Protein AF-A0A143XJQ9-F1 (afdb_monomer_lite)

Radius of gyration: 19.32 Å; chains: 1; bounding box: 55×47×51 Å

pLDDT: mean 85.49, std 12.2, range [49.56, 97.88]

Foldseek 3Di:
DAWKKKKFKKWFLFQADADDPDPPAHWDDQVQLLVLLLQQLLQLPQPAAPVRNVVLSCQQQNDPVGDHQWGWDKGDPDRTIIMIMITGPDPPDPCVLVVLSSQLSLLQFAGHDCRQQQGRRMHTQWMFIADRVNPDTGPTPRPAQAFQVSSLVSNVVSSQSNCCVRVPPDHWPWDWDQDPLRKTKTATDDHRNYLRWHWGIKIKARDWDFSVVLSVLSVVLVVVLCPDPLLVLDPPPDDDRDQKGKHWAFHADPVRDGDSRITIIMITGIDDSVCVVDPPCPSSVSSNVVSVVSSCCSNHVD

Secondary structure (DSSP, 8-state):
----EEEEEEEESS--B---S-SSS----HHHHHHHHHHHHHHH-TTS-HHHHHHHHHHHH--SSS--SEEEEEEE-SSSEEEEEEEESSTT--HHHHHHHHHHHHHH-BSSBTTTTT--BEEEEEEEEE-TTS------EE----SHHHHHHHHHHHHHHHHHHHHTT---EEEEEE-TT--EEEEEES---SSS--EEEEEE-SS-EEHHHHHHHHHHHHHHHHH-GGG----SS--PPPSEEEEEEEEE-TTS-EEEEEEEEEEEEE--TTGGG-TT-HHHHHHHHHHHHHHHHHHH--

Structure (mmCIF, N/CA/C/O backbone):
data_AF-A0A143XJQ9-F1
#
_entry.id   AF-A0A143XJQ9-F1
#
loop_
_atom_site.group_PDB
_atom_site.id
_atom_site.type_symbol
_atom_site.label_atom_id
_atom_site.label_alt_id
_atom_site.label_comp_id
_atom_site.label_asym_id
_atom_site.label_entity_id
_atom_site.label_seq_id
_atom_site.pdbx_PDB_ins_code
_atom_site.Cartn_x
_atom_site.Cartn_y
_atom_site.Cartn_z
_atom_site.occupancy
_atom_site.B_iso_or_equiv
_atom_site.auth_seq_id
_atom_site.auth_comp_id
_atom_site.auth_asym_id
_atom_site.auth_atom_id
_atom_site.pdbx_PDB_model_num
ATOM 1 N N . MET A 1 1 ? -27.482 -16.744 11.761 1.00 64.12 1 MET A N 1
ATOM 2 C CA . MET A 1 1 ? -27.430 -15.742 10.677 1.00 64.12 1 MET A CA 1
ATOM 3 C C . MET A 1 1 ? -26.051 -15.824 10.051 1.00 64.12 1 MET A C 1
ATOM 5 O O . MET A 1 1 ? -25.097 -16.025 10.802 1.00 64.12 1 MET A O 1
ATOM 9 N N . GLY A 1 2 ? -25.942 -15.791 8.720 1.00 78.12 2 GLY A N 1
ATOM 10 C CA . GLY A 1 2 ? -24.630 -15.723 8.074 1.00 78.12 2 GLY A CA 1
ATOM 11 C C . GLY A 1 2 ? -23.943 -14.396 8.386 1.00 78.12 2 GLY A C 1
ATOM 12 O O . GLY A 1 2 ? -24.562 -13.494 8.940 1.00 78.12 2 GLY A O 1
ATOM 13 N N . ARG A 1 3 ? -22.649 -14.308 8.090 1.00 86.81 3 ARG A N 1
ATOM 14 C CA . ARG A 1 3 ? -21.845 -13.091 8.243 1.00 86.81 3 ARG A CA 1
ATOM 15 C C . ARG A 1 3 ? -21.522 -12.554 6.861 1.00 86.81 3 ARG A C 1
ATOM 17 O O . ARG A 1 3 ? -21.193 -13.352 5.980 1.00 86.81 3 ARG A O 1
ATOM 24 N N . LYS A 1 4 ? -21.566 -11.236 6.686 1.00 91.62 4 LYS A N 1
ATOM 25 C CA . LYS A 1 4 ? -21.085 -10.573 5.471 1.00 91.62 4 LYS A CA 1
ATOM 26 C C . LYS A 1 4 ? -19.618 -10.908 5.234 1.00 91.62 4 LYS A C 1
ATOM 28 O O . LYS A 1 4 ? -18.812 -10.957 6.174 1.00 91.62 4 LYS A O 1
ATOM 33 N N . ARG A 1 5 ? -19.267 -11.133 3.968 1.00 94.06 5 ARG A N 1
ATOM 34 C CA . ARG A 1 5 ? -17.885 -11.391 3.556 1.00 94.06 5 ARG A CA 1
ATOM 35 C C . ARG A 1 5 ? -17.549 -10.663 2.267 1.00 94.06 5 ARG A C 1
ATOM 37 O O . ARG A 1 5 ? -18.347 -10.645 1.340 1.00 94.06 5 ARG A O 1
ATOM 44 N N . ILE A 1 6 ? -16.319 -10.172 2.179 1.00 95.06 6 ILE A N 1
ATOM 45 C CA . ILE A 1 6 ? -15.721 -9.714 0.924 1.00 95.06 6 ILE A CA 1
ATOM 46 C C . ILE A 1 6 ? -14.546 -10.633 0.613 1.00 95.06 6 ILE A C 1
ATOM 48 O O . ILE A 1 6 ? -13.604 -10.748 1.400 1.00 95.06 6 ILE A O 1
ATOM 52 N N . VAL A 1 7 ? -14.612 -11.318 -0.522 1.00 95.38 7 VAL A N 1
ATOM 53 C CA . VAL A 1 7 ? -13.598 -12.259 -0.989 1.00 95.38 7 VAL A CA 1
ATOM 54 C C . VAL A 1 7 ? -12.826 -11.630 -2.140 1.00 95.38 7 VAL A C 1
ATOM 56 O O . VAL A 1 7 ? -13.394 -11.161 -3.121 1.00 95.38 7 VAL A O 1
ATOM 59 N N . TYR A 1 8 ? -11.507 -11.663 -2.032 1.00 96.62 8 TYR A N 1
ATOM 60 C CA . TYR A 1 8 ? -10.581 -11.201 -3.046 1.00 96.62 8 TYR A CA 1
ATOM 61 C C . TYR A 1 8 ? -9.768 -12.364 -3.584 1.00 96.62 8 TYR A C 1
ATOM 63 O O . TYR A 1 8 ? -9.191 -13.145 -2.821 1.00 96.62 8 TYR A O 1
ATOM 71 N N . LYS A 1 9 ? -9.658 -12.428 -4.907 1.00 95.56 9 LYS A N 1
ATOM 72 C CA . LYS A 1 9 ? -8.637 -13.218 -5.587 1.00 95.56 9 LYS A CA 1
ATOM 73 C C . LYS A 1 9 ? -7.523 -12.281 -6.014 1.00 95.56 9 LYS A C 1
ATOM 75 O O . LYS A 1 9 ? -7.745 -11.375 -6.816 1.00 95.56 9 LYS A O 1
ATOM 80 N N . CYS A 1 10 ? -6.330 -12.516 -5.489 1.00 95.69 10 CYS A N 1
ATOM 81 C CA . CYS A 1 10 ? -5.173 -11.661 -5.697 1.00 95.69 10 CYS A CA 1
ATOM 82 C C . CYS A 1 10 ? -4.049 -12.412 -6.404 1.00 95.69 10 CYS A C 1
ATOM 84 O O . CYS A 1 10 ? -3.933 -13.634 -6.292 1.00 95.69 10 CYS A O 1
ATOM 86 N N . GLY A 1 11 ? -3.216 -11.660 -7.117 1.00 93.81 11 GLY A N 1
ATOM 87 C CA . GLY A 1 11 ? -2.048 -12.153 -7.827 1.00 93.81 11 GLY A CA 1
ATOM 88 C C . GLY A 1 11 ? -0.789 -11.419 -7.394 1.00 93.81 11 GLY A C 1
ATOM 89 O O . GLY A 1 11 ? -0.840 -10.246 -7.026 1.00 93.81 11 GLY A O 1
ATOM 90 N N . PHE A 1 12 ? 0.348 -12.101 -7.451 1.00 93.81 12 PHE A N 1
ATOM 91 C CA . PHE A 1 12 ? 1.659 -11.486 -7.285 1.00 93.81 12 PHE A CA 1
ATOM 92 C C . PHE A 1 12 ? 2.210 -10.992 -8.625 1.00 93.81 12 PHE A C 1
ATOM 94 O O . PHE A 1 12 ? 2.135 -11.688 -9.637 1.00 93.81 12 PHE A O 1
ATOM 101 N N . ILE A 1 13 ? 2.778 -9.785 -8.623 1.00 93.12 13 ILE A N 1
ATOM 102 C CA . ILE A 1 13 ? 3.464 -9.194 -9.784 1.00 93.12 13 ILE A CA 1
ATOM 103 C C . ILE A 1 13 ? 4.913 -9.692 -9.847 1.00 93.12 13 ILE A C 1
ATOM 105 O O . ILE A 1 13 ? 5.456 -9.949 -10.920 1.00 93.12 13 ILE A O 1
ATOM 109 N N . ASP A 1 14 ? 5.544 -9.840 -8.686 1.00 88.19 14 ASP A N 1
ATOM 110 C CA . ASP A 1 14 ? 6.922 -10.289 -8.533 1.00 88.19 14 ASP A CA 1
ATOM 111 C C . ASP A 1 14 ? 7.043 -11.318 -7.396 1.00 88.19 14 ASP A C 1
ATOM 113 O O . ASP A 1 14 ? 6.063 -11.689 -6.748 1.00 88.19 14 ASP A O 1
ATOM 117 N N . SER A 1 15 ? 8.252 -11.836 -7.171 1.00 81.25 15 SER A N 1
ATOM 118 C CA . SER A 1 15 ? 8.480 -12.843 -6.136 1.00 81.25 15 SER A CA 1
ATOM 119 C C . SER A 1 15 ? 8.180 -12.277 -4.745 1.00 81.25 15 SER A C 1
ATOM 121 O O . SER A 1 15 ? 8.900 -11.402 -4.256 1.00 81.25 15 SER A O 1
ATOM 123 N N . CYS A 1 16 ? 7.185 -12.837 -4.065 1.00 76.06 16 CYS A N 1
ATOM 124 C CA . CYS A 1 16 ? 6.930 -12.547 -2.664 1.00 76.06 16 CYS A CA 1
ATOM 125 C C . CYS A 1 16 ? 7.766 -13.484 -1.783 1.00 76.06 16 CYS A C 1
ATOM 127 O O . CYS A 1 16 ? 7.603 -14.701 -1.832 1.00 76.06 16 CYS A O 1
ATOM 129 N N . ALA A 1 17 ? 8.672 -12.930 -0.975 1.00 69.56 17 ALA A N 1
ATOM 130 C CA . ALA A 1 17 ? 9.449 -13.701 -0.009 1.00 69.56 17 ALA A CA 1
ATOM 131 C C . ALA A 1 17 ? 8.794 -13.618 1.378 1.00 69.56 17 ALA A C 1
ATOM 133 O O . ALA A 1 17 ? 9.104 -12.718 2.164 1.00 69.56 17 ALA A O 1
ATOM 134 N N . MET A 1 18 ? 7.902 -14.556 1.693 1.00 67.00 18 MET A N 1
ATOM 135 C CA . MET A 1 18 ? 7.335 -14.717 3.036 1.00 67.00 18 MET A CA 1
ATOM 136 C C . MET A 1 18 ? 7.946 -15.950 3.693 1.00 67.00 18 MET A C 1
ATOM 138 O O . MET A 1 18 ? 8.031 -17.019 3.090 1.00 67.00 18 MET A O 1
ATOM 142 N N . HIS A 1 19 ? 8.418 -15.799 4.931 1.00 61.12 19 HIS A N 1
ATOM 143 C CA . HIS A 1 19 ? 9.009 -16.906 5.685 1.00 61.12 19 HIS A CA 1
ATOM 144 C C . HIS A 1 19 ? 7.886 -17.708 6.348 1.00 61.12 19 HIS A C 1
ATOM 146 O O . HIS A 1 19 ? 7.420 -17.375 7.440 1.00 61.12 19 HIS A O 1
ATOM 152 N N . GLY A 1 20 ? 7.429 -18.738 5.634 1.00 60.47 20 GLY A N 1
ATOM 153 C CA . GLY A 1 20 ? 6.432 -19.711 6.074 1.00 60.47 20 GLY A CA 1
ATOM 154 C C . GLY A 1 20 ? 7.030 -20.897 6.836 1.00 60.47 20 GLY A C 1
ATOM 155 O O . GLY A 1 20 ? 8.242 -21.111 6.829 1.00 60.47 20 GLY A O 1
ATOM 156 N N . PHE A 1 21 ? 6.170 -21.716 7.452 1.00 54.59 21 PHE A N 1
ATOM 157 C CA . PHE A 1 21 ? 6.576 -23.045 7.944 1.00 54.59 21 PHE A CA 1
ATOM 158 C C . PHE A 1 21 ? 7.019 -23.955 6.782 1.00 54.59 21 PHE A C 1
ATOM 160 O O . PHE A 1 21 ? 7.956 -24.744 6.907 1.00 54.59 21 PHE A O 1
ATOM 167 N N . ASN A 1 22 ? 6.381 -23.801 5.617 1.00 64.25 22 ASN A N 1
ATOM 168 C CA . ASN A 1 22 ? 6.739 -24.507 4.396 1.00 64.25 22 ASN A CA 1
ATOM 169 C C . ASN A 1 22 ? 7.813 -23.733 3.617 1.00 64.25 22 ASN A C 1
ATOM 171 O O . ASN A 1 22 ? 7.574 -22.627 3.147 1.00 64.25 22 ASN A O 1
ATOM 175 N N . LYS A 1 23 ? 8.994 -24.335 3.438 1.00 66.56 23 LYS A N 1
ATOM 176 C CA . LYS A 1 23 ? 10.105 -23.724 2.687 1.00 66.56 23 LYS A CA 1
ATOM 177 C C . LYS A 1 23 ? 9.912 -23.747 1.164 1.00 66.56 23 LYS A C 1
ATOM 179 O O . LYS A 1 23 ? 10.698 -23.114 0.468 1.00 66.56 23 LYS A O 1
ATOM 184 N N . ARG A 1 24 ? 8.932 -24.501 0.642 1.00 65.25 24 ARG A N 1
ATOM 185 C CA . ARG A 1 24 ? 8.708 -24.642 -0.810 1.00 65.25 24 ARG A CA 1
ATOM 186 C C . ARG A 1 24 ? 7.915 -23.488 -1.414 1.00 65.25 24 ARG A C 1
ATOM 188 O O . ARG A 1 24 ? 8.186 -23.130 -2.550 1.00 65.25 24 ARG A O 1
ATOM 195 N N . TYR A 1 25 ? 6.978 -22.906 -0.666 1.00 66.19 25 TYR A N 1
ATOM 196 C CA . TYR A 1 25 ? 6.112 -21.838 -1.164 1.00 66.19 25 TYR A CA 1
ATOM 197 C C . TYR A 1 25 ? 5.992 -20.715 -0.139 1.00 66.19 25 TYR A C 1
ATOM 199 O O . TYR A 1 25 ? 5.920 -20.966 1.063 1.00 66.19 25 TYR A O 1
ATOM 207 N N . SER A 1 26 ? 5.949 -19.479 -0.633 1.00 69.81 26 SER A N 1
ATOM 208 C CA . SER A 1 26 ? 5.658 -18.300 0.179 1.00 69.81 26 SER A CA 1
ATOM 209 C C . SER A 1 26 ? 4.246 -18.415 0.763 1.00 69.81 26 SER A C 1
ATOM 211 O O . SER A 1 26 ? 3.283 -18.642 0.032 1.00 69.81 26 SER A O 1
ATOM 213 N N . GLU A 1 27 ? 4.121 -18.309 2.084 1.00 83.88 27 GLU A N 1
ATOM 214 C CA . GLU A 1 27 ? 2.840 -18.405 2.786 1.00 83.88 27 GLU A CA 1
ATOM 215 C C . GLU A 1 27 ? 2.279 -17.002 3.028 1.00 83.88 27 GLU A C 1
ATOM 217 O O . GLU A 1 27 ? 2.805 -16.286 3.880 1.00 83.88 27 GLU A O 1
ATOM 222 N N . VAL A 1 28 ? 1.194 -16.625 2.339 1.00 87.62 28 VAL A N 1
ATOM 223 C CA . VAL A 1 28 ? 0.454 -15.394 2.656 1.00 87.62 28 VAL A CA 1
ATOM 224 C C . VAL A 1 28 ? -0.275 -15.533 3.984 1.00 87.62 28 VAL A C 1
ATOM 226 O O . VAL A 1 28 ? -1.153 -16.379 4.148 1.00 87.62 28 VAL A O 1
ATOM 229 N N . ARG A 1 29 ? 0.067 -14.656 4.932 1.00 91.12 29 ARG A N 1
ATOM 230 C CA . ARG A 1 29 ? -0.481 -14.636 6.287 1.00 91.12 29 ARG A CA 1
ATOM 231 C C . ARG A 1 29 ? -1.429 -13.464 6.464 1.00 91.12 29 ARG A C 1
ATOM 233 O O . ARG A 1 29 ? -1.084 -12.319 6.172 1.00 91.12 29 ARG A O 1
ATOM 240 N N . ALA A 1 30 ? -2.589 -13.738 7.052 1.00 95.19 30 ALA A N 1
ATOM 241 C CA . ALA A 1 30 ? -3.574 -12.716 7.399 1.00 95.19 30 ALA A CA 1
ATOM 242 C C . ALA A 1 30 ? -2.992 -11.604 8.295 1.00 95.19 30 ALA A C 1
ATOM 244 O O . ALA A 1 30 ? -3.354 -10.438 8.148 1.00 95.19 30 ALA A O 1
ATOM 245 N N . THR A 1 31 ? -2.046 -11.933 9.181 1.00 93.88 31 THR A N 1
ATOM 246 C CA . THR A 1 31 ? -1.370 -10.958 10.053 1.00 93.88 31 THR A CA 1
ATOM 247 C C . THR A 1 31 ? -0.530 -9.946 9.277 1.00 93.88 31 THR A C 1
ATOM 249 O O . THR A 1 31 ? -0.508 -8.771 9.644 1.00 93.88 31 THR A O 1
ATOM 252 N N . GLU A 1 32 ? 0.129 -10.360 8.194 1.00 92.56 32 GLU A N 1
ATOM 253 C CA . GLU A 1 32 ? 0.911 -9.454 7.348 1.00 92.56 32 GLU A CA 1
ATOM 254 C C . GLU A 1 32 ? 0.008 -8.521 6.545 1.00 92.56 32 GLU A C 1
ATOM 256 O O . GLU A 1 32 ? 0.258 -7.317 6.510 1.00 92.56 32 GLU A O 1
ATOM 261 N N . ILE A 1 33 ? -1.089 -9.051 5.994 1.00 95.88 33 ILE A N 1
ATOM 262 C CA . ILE A 1 33 ? -2.103 -8.241 5.307 1.00 95.88 33 ILE A CA 1
ATOM 263 C C . ILE A 1 33 ? -2.673 -7.191 6.265 1.00 95.88 33 ILE A C 1
ATOM 265 O O . ILE A 1 33 ? -2.658 -5.999 5.962 1.00 95.88 33 ILE A O 1
ATOM 269 N N . LYS A 1 34 ? -3.093 -7.610 7.466 1.00 96.44 34 LYS A N 1
ATOM 270 C CA . LYS A 1 34 ? -3.627 -6.698 8.485 1.00 96.44 34 LYS A CA 1
ATOM 271 C C . LYS A 1 34 ? -2.610 -5.634 8.896 1.00 96.44 34 LYS A C 1
ATOM 273 O O . LYS A 1 34 ? -2.975 -4.481 9.105 1.00 96.44 34 LYS A O 1
ATOM 278 N N . SER A 1 35 ? -1.333 -6.006 8.989 1.00 94.88 35 SER A N 1
ATOM 279 C CA . SER A 1 35 ? -0.251 -5.072 9.316 1.00 94.88 35 SER A CA 1
ATOM 280 C C . SER A 1 35 ? -0.039 -4.031 8.218 1.00 94.88 35 SER A C 1
ATOM 282 O O . SER A 1 35 ? 0.154 -2.858 8.529 1.00 94.88 35 SER A O 1
ATOM 284 N N . ALA A 1 36 ? -0.115 -4.432 6.947 1.00 95.25 36 ALA A N 1
ATOM 285 C CA . ALA A 1 36 ? -0.041 -3.509 5.819 1.00 95.25 36 ALA A CA 1
ATOM 286 C C . ALA A 1 36 ? -1.245 -2.554 5.785 1.00 95.25 36 ALA A C 1
ATOM 288 O O . ALA A 1 36 ? -1.057 -1.354 5.603 1.00 95.25 36 ALA A O 1
ATOM 289 N N . MET A 1 37 ? -2.460 -3.049 6.048 1.00 97.31 37 MET A N 1
ATOM 290 C CA . MET A 1 37 ? -3.659 -2.206 6.160 1.00 97.31 37 MET A CA 1
ATOM 291 C C . MET A 1 37 ? -3.521 -1.169 7.284 1.00 97.31 37 MET A C 1
ATOM 293 O O . MET A 1 37 ? -3.734 0.016 7.048 1.00 97.31 37 MET A O 1
ATOM 297 N N . ARG A 1 38 ? -3.089 -1.584 8.487 1.00 96.25 38 ARG A N 1
ATOM 298 C CA . ARG A 1 38 ? -2.797 -0.670 9.613 1.00 96.25 38 ARG A CA 1
ATOM 299 C C . ARG A 1 38 ? -1.743 0.369 9.249 1.00 96.25 38 ARG A C 1
ATOM 301 O O . ARG A 1 38 ? -1.849 1.534 9.617 1.00 96.25 38 ARG A O 1
ATOM 308 N N . TYR A 1 39 ? -0.695 -0.060 8.550 1.00 94.94 39 TYR A N 1
ATOM 309 C CA . TYR A 1 39 ? 0.376 0.826 8.117 1.00 94.94 39 TYR A CA 1
ATOM 310 C C . TYR A 1 39 ? -0.136 1.921 7.182 1.00 94.94 39 TYR A C 1
ATOM 312 O O . TYR A 1 39 ? 0.096 3.097 7.449 1.00 94.94 39 TYR A O 1
ATOM 320 N N . TRP A 1 40 ? -0.863 1.544 6.129 1.00 95.56 40 TRP A N 1
ATOM 321 C CA . TRP A 1 40 ? -1.392 2.508 5.169 1.00 95.56 40 TRP A CA 1
ATOM 322 C C . TRP A 1 40 ? -2.488 3.387 5.758 1.00 95.56 40 TRP A C 1
ATOM 324 O O . TRP A 1 40 ? -2.493 4.574 5.456 1.00 95.56 40 TRP A O 1
ATOM 334 N N . TRP A 1 41 ? -3.330 2.856 6.652 1.00 96.31 41 TRP A N 1
ATOM 335 C CA . TRP A 1 41 ? -4.277 3.664 7.420 1.00 96.31 41 TRP A CA 1
ATOM 336 C C . TRP A 1 41 ? -3.556 4.766 8.207 1.00 96.31 41 TRP A C 1
ATOM 338 O O . TRP A 1 41 ? -3.864 5.941 8.034 1.00 96.31 41 TRP A O 1
ATOM 348 N N . ARG A 1 42 ? -2.523 4.422 8.992 1.00 93.88 42 ARG A N 1
ATOM 349 C CA . ARG A 1 42 ? -1.725 5.432 9.713 1.00 93.88 42 ARG A CA 1
ATOM 350 C C . ARG A 1 42 ? -1.105 6.453 8.768 1.00 93.88 42 ARG A C 1
ATOM 352 O O . ARG A 1 42 ? -1.126 7.644 9.061 1.00 93.88 42 ARG A O 1
ATOM 359 N N . ALA A 1 43 ? -0.602 5.997 7.621 1.00 92.62 43 ALA A N 1
ATOM 360 C CA . ALA A 1 43 ? 0.059 6.870 6.665 1.00 92.62 43 ALA A CA 1
ATOM 361 C C . ALA A 1 43 ? -0.875 7.934 6.055 1.00 92.62 43 ALA A C 1
ATOM 363 O O . ALA A 1 43 ? -0.397 8.976 5.610 1.00 92.62 43 ALA A O 1
ATOM 364 N N . ILE A 1 44 ? -2.192 7.714 6.042 1.00 92.88 44 ILE A N 1
ATOM 365 C CA . ILE A 1 44 ? -3.178 8.693 5.546 1.00 92.88 44 ILE A CA 1
ATOM 366 C C . ILE A 1 44 ? -3.930 9.435 6.664 1.0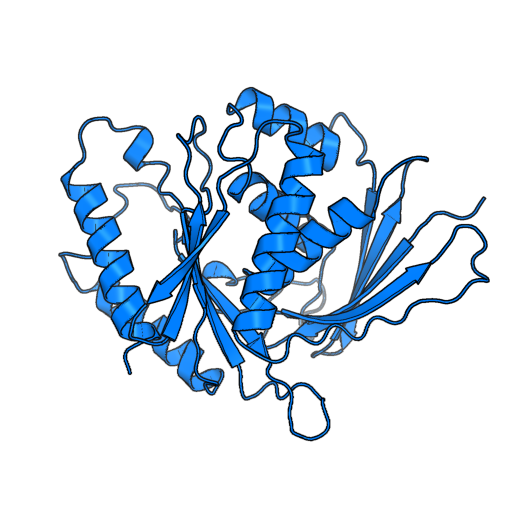0 92.88 44 ILE A C 1
ATOM 368 O O . ILE A 1 44 ? -4.695 10.359 6.376 1.00 92.88 44 ILE A O 1
ATOM 372 N N . SER A 1 45 ? -3.665 9.097 7.928 1.00 91.50 45 SER A N 1
ATOM 373 C CA . SER A 1 45 ? -4.266 9.694 9.133 1.00 91.50 45 SER A CA 1
ATOM 374 C C . SER A 1 45 ? -3.429 10.851 9.695 1.00 91.50 45 SER A C 1
ATOM 376 O O . SER A 1 45 ? -3.139 10.926 10.886 1.00 91.50 45 SER A O 1
ATOM 378 N N . LEU A 1 46 ? -3.043 11.774 8.811 1.00 85.44 46 LEU A N 1
ATOM 379 C CA . LEU A 1 46 ? -2.117 12.889 9.067 1.00 85.44 46 LEU A CA 1
ATOM 380 C C . LEU A 1 46 ? -2.491 13.816 10.239 1.00 85.44 46 LEU A C 1
ATOM 382 O O . LEU A 1 46 ? -1.603 14.393 10.858 1.00 85.44 46 LEU A O 1
ATOM 386 N N . PHE A 1 47 ? -3.784 13.982 10.522 1.00 83.50 47 PHE A N 1
ATOM 387 C CA . PHE A 1 47 ? -4.278 14.968 11.493 1.00 83.50 47 PHE A CA 1
ATOM 388 C C . PHE A 1 47 ? -4.457 14.433 12.908 1.00 83.50 47 PHE A C 1
ATOM 390 O O . PHE A 1 47 ? -4.728 15.219 13.814 1.00 83.50 47 PHE A O 1
ATOM 397 N N . LEU A 1 48 ? -4.386 13.116 13.091 1.00 88.88 48 LEU A N 1
ATOM 398 C CA . LEU A 1 48 ? -4.586 12.526 14.406 1.00 88.88 48 LEU A CA 1
ATOM 399 C C . LEU A 1 48 ? -3.326 12.720 15.239 1.00 88.88 48 LEU A C 1
ATOM 401 O O . LEU A 1 48 ? -2.222 12.415 14.772 1.00 88.88 48 LEU A O 1
ATOM 405 N N . SER A 1 49 ? -3.502 13.190 16.474 1.00 89.69 49 SER A N 1
ATOM 406 C CA . SER A 1 49 ? -2.439 13.135 17.477 1.00 89.69 49 SER A CA 1
ATOM 407 C C . SER A 1 49 ? -1.978 11.686 17.680 1.00 89.69 49 SER A C 1
ATOM 409 O O . SER A 1 49 ? -2.664 10.739 17.297 1.00 89.69 49 SER A O 1
ATOM 411 N N . GLU A 1 50 ? -0.808 11.478 18.283 1.00 90.00 50 GLU A N 1
ATOM 412 C CA . GLU A 1 50 ? -0.313 10.119 18.548 1.00 90.00 50 GLU A CA 1
ATOM 413 C C . GLU A 1 50 ? -1.281 9.300 19.426 1.00 90.00 50 GLU A C 1
ATOM 415 O O . GLU A 1 50 ? -1.462 8.104 19.194 1.00 90.00 50 GLU A O 1
ATOM 420 N N . GLU A 1 51 ? -1.960 9.960 20.366 1.00 92.88 51 GLU A N 1
ATOM 421 C CA . GLU A 1 51 ? -2.984 9.354 21.219 1.00 92.88 51 GLU A CA 1
ATOM 422 C C . GLU A 1 51 ? -4.265 9.026 20.436 1.00 92.88 51 GLU A C 1
ATOM 424 O O . GLU A 1 51 ? -4.702 7.875 20.452 1.00 92.88 51 GLU A O 1
ATOM 429 N N . GLU A 1 52 ? -4.808 9.984 19.670 1.00 93.62 52 GLU A N 1
ATOM 430 C CA . GLU A 1 52 ? -5.999 9.770 18.828 1.00 93.62 52 GLU A CA 1
ATOM 431 C C . GLU A 1 52 ? -5.752 8.669 17.780 1.00 93.62 52 GLU A C 1
ATOM 433 O O . GLU A 1 52 ? -6.622 7.838 17.513 1.00 93.62 52 GLU A O 1
ATOM 438 N N . LEU A 1 53 ? -4.557 8.646 17.178 1.00 93.31 53 LEU A N 1
ATOM 439 C CA . LEU A 1 53 ? -4.157 7.650 16.187 1.00 93.31 53 LEU A CA 1
ATOM 440 C C . LEU A 1 53 ? -4.148 6.249 16.803 1.00 93.31 53 LEU A C 1
ATOM 442 O O . LEU A 1 53 ? -4.663 5.311 16.196 1.00 93.31 53 LEU A O 1
ATOM 446 N N . LEU A 1 54 ? -3.574 6.106 18.001 1.00 94.56 54 LEU A N 1
ATOM 447 C CA . LEU A 1 54 ? -3.522 4.833 18.708 1.00 94.56 54 LEU A CA 1
ATOM 448 C C . LEU A 1 54 ? -4.922 4.367 19.117 1.00 94.56 54 LEU A C 1
ATOM 450 O O . LEU A 1 54 ? -5.248 3.198 18.914 1.00 94.56 54 LEU A O 1
ATOM 454 N N . GLU A 1 55 ? -5.747 5.256 19.666 1.00 95.75 55 GLU A N 1
ATOM 455 C CA . GLU A 1 55 ? -7.128 4.950 20.048 1.00 95.75 55 GLU A CA 1
ATOM 456 C C . GLU A 1 55 ? -7.933 4.449 18.841 1.00 95.75 55 GLU A C 1
ATOM 458 O O . GLU A 1 55 ? -8.502 3.353 18.872 1.00 95.75 55 GLU A O 1
ATOM 463 N N . LYS A 1 56 ? -7.890 5.190 17.727 1.00 95.62 56 LYS A N 1
ATOM 464 C CA . LYS A 1 56 ? -8.584 4.818 16.491 1.00 95.62 56 LYS A CA 1
ATOM 465 C C . LYS A 1 56 ? -8.032 3.546 15.855 1.00 95.62 56 LYS A C 1
ATOM 467 O O . LYS A 1 56 ? -8.811 2.724 15.377 1.00 95.62 56 LYS A O 1
ATOM 472 N N . GLU A 1 57 ? -6.719 3.310 15.882 1.00 96.69 57 GLU A N 1
ATOM 473 C CA . GLU A 1 57 ? -6.155 2.049 15.380 1.00 96.69 57 GLU A CA 1
ATOM 474 C C . GLU A 1 57 ? -6.717 0.843 16.149 1.00 96.69 57 GLU A C 1
ATOM 476 O O . GLU A 1 57 ? -7.058 -0.182 15.547 1.00 96.69 57 GLU A O 1
ATOM 481 N N . GLN A 1 58 ? -6.831 0.963 17.476 1.00 96.94 58 GLN A N 1
ATOM 482 C CA . GLN A 1 58 ? -7.374 -0.093 18.331 1.00 96.94 58 GLN A CA 1
ATOM 483 C C . GLN A 1 58 ? -8.866 -0.323 18.079 1.00 96.94 58 GLN A C 1
ATOM 485 O O . GLN A 1 58 ? -9.288 -1.479 18.009 1.00 96.94 58 GLN A O 1
ATOM 490 N N . GLU A 1 59 ? -9.639 0.745 17.872 1.00 96.00 59 GLU A N 1
ATOM 491 C CA . GLU A 1 59 ? -11.052 0.667 17.493 1.00 96.00 59 GLU A CA 1
ATOM 492 C C . GLU A 1 59 ? -11.231 -0.106 16.177 1.00 96.00 59 GLU A C 1
ATOM 494 O O . GLU A 1 59 ? -12.000 -1.070 16.101 1.00 96.00 59 GLU A O 1
ATOM 499 N N . LEU A 1 60 ? -10.455 0.265 15.155 1.00 96.12 60 LEU A N 1
ATOM 500 C CA . LEU A 1 60 ? -10.589 -0.266 13.802 1.00 96.12 60 LEU A CA 1
ATOM 501 C C . LEU A 1 60 ? -10.046 -1.689 13.652 1.00 96.12 60 LEU A C 1
ATOM 503 O O . LEU A 1 60 ? -10.630 -2.503 12.935 1.00 96.12 60 LEU A O 1
ATOM 507 N N . PHE A 1 61 ? -8.922 -2.011 14.291 1.00 97.19 61 PHE A N 1
ATOM 508 C CA . PHE A 1 61 ? -8.206 -3.267 14.047 1.00 97.19 61 PHE A CA 1
ATOM 509 C C . PHE A 1 61 ? -8.083 -4.181 15.265 1.00 97.19 61 PHE A C 1
ATOM 511 O O . PHE A 1 61 ? -7.484 -5.262 15.139 1.00 97.19 61 PHE A O 1
ATOM 518 N N . GLY A 1 62 ? -8.614 -3.770 16.413 1.00 96.50 62 GLY A N 1
ATOM 519 C CA . GLY A 1 62 ? -8.456 -4.452 17.689 1.00 96.50 62 GLY A CA 1
ATOM 520 C C . GLY A 1 62 ? -7.079 -4.254 18.330 1.00 96.50 62 GLY A C 1
ATOM 521 O O . GLY A 1 62 ? -6.089 -3.887 17.688 1.00 96.50 62 GLY A O 1
ATOM 522 N N . SER A 1 63 ? -7.015 -4.581 19.613 1.00 96.12 63 SER A N 1
ATOM 523 C CA . SER A 1 63 ? -5.837 -4.531 20.476 1.00 96.12 63 SER A CA 1
ATOM 524 C C . SER A 1 63 ? -5.751 -5.799 21.332 1.00 96.12 63 SER A C 1
ATOM 526 O O . SER A 1 63 ? -6.526 -6.737 21.157 1.00 96.12 63 SER A O 1
ATOM 528 N N . THR A 1 64 ? -4.820 -5.852 22.284 1.00 94.62 64 THR A N 1
ATOM 529 C CA . THR A 1 64 ? -4.791 -6.932 23.287 1.00 94.62 64 THR A CA 1
ATOM 530 C C . THR A 1 64 ? -5.996 -6.897 24.230 1.00 94.62 64 THR A C 1
ATOM 532 O O . THR A 1 64 ? -6.325 -7.916 24.827 1.00 94.62 64 THR A O 1
ATOM 535 N N . LYS A 1 65 ? -6.662 -5.740 24.356 1.00 96.50 65 LYS A N 1
ATOM 536 C CA . LYS A 1 65 ? -7.844 -5.536 25.206 1.00 96.50 65 LYS A CA 1
ATOM 537 C C . LYS A 1 65 ? -9.157 -5.534 24.418 1.00 96.50 65 LYS A C 1
ATOM 539 O O . LYS A 1 65 ? -10.216 -5.709 25.009 1.00 96.50 65 LYS A O 1
ATOM 544 N N . GLN A 1 66 ? -9.098 -5.335 23.101 1.00 95.75 66 GLN A N 1
ATOM 545 C CA . GLN A 1 66 ? -10.270 -5.168 22.244 1.00 95.75 66 GLN A CA 1
ATOM 546 C C . GLN A 1 66 ? -10.219 -6.111 21.045 1.00 95.75 66 GLN A C 1
ATOM 548 O O . GLN A 1 66 ? -9.302 -6.059 20.229 1.00 95.75 66 GLN A O 1
ATOM 553 N N . ILE A 1 67 ? -11.246 -6.944 20.889 1.00 95.31 67 ILE A N 1
ATOM 554 C CA . ILE A 1 67 ? -11.378 -7.814 19.716 1.00 95.31 67 ILE A CA 1
ATOM 555 C C . ILE A 1 67 ? -11.657 -6.957 18.477 1.00 95.31 67 ILE A C 1
ATOM 557 O O . ILE A 1 67 ? -12.502 -6.061 18.504 1.00 95.31 67 ILE A O 1
ATOM 561 N N . SER A 1 68 ? -10.965 -7.267 17.380 1.00 96.81 68 SER A N 1
ATOM 562 C CA . SER A 1 68 ? -11.155 -6.588 16.099 1.00 96.81 68 SER A CA 1
ATOM 563 C C . SER A 1 68 ? -12.588 -6.751 15.575 1.00 96.81 68 SER A C 1
ATOM 565 O O . SER A 1 68 ? -13.117 -7.865 15.616 1.00 96.81 68 SER A O 1
ATOM 567 N N . PRO A 1 69 ? -13.182 -5.700 14.985 1.00 96.62 69 PRO A N 1
ATOM 568 C CA . PRO A 1 69 ? -14.528 -5.764 14.403 1.00 96.62 69 PRO A CA 1
ATOM 569 C C . PRO A 1 69 ? -14.633 -6.661 13.157 1.00 96.62 69 PRO A C 1
ATOM 571 O O . PRO A 1 69 ? -15.733 -7.042 12.779 1.00 96.62 69 PRO A O 1
ATOM 574 N N . PHE A 1 70 ? -13.510 -7.059 12.557 1.00 97.06 70 PHE A N 1
ATOM 575 C CA . PHE A 1 70 ? -13.451 -7.943 11.394 1.00 97.06 70 PHE A CA 1
ATOM 576 C C . PHE A 1 70 ? -12.302 -8.954 11.514 1.00 97.06 70 PHE A C 1
ATOM 578 O O . PHE A 1 70 ? -11.309 -8.729 12.225 1.00 97.06 70 PHE A O 1
ATOM 585 N N . THR A 1 71 ? -12.428 -10.061 10.791 1.00 97.06 71 THR A N 1
ATOM 586 C CA . THR A 1 71 ? -11.398 -11.090 10.633 1.00 97.06 71 THR A CA 1
ATOM 587 C C . THR A 1 71 ? -10.892 -11.106 9.198 1.00 97.06 71 THR A C 1
ATOM 589 O O . THR A 1 71 ? -11.649 -10.900 8.253 1.00 97.06 71 THR A O 1
ATOM 592 N N . ILE A 1 72 ? -9.590 -11.358 9.042 1.00 97.88 72 ILE A N 1
ATOM 593 C CA . ILE A 1 72 ? -8.971 -11.625 7.744 1.00 97.88 72 ILE A CA 1
ATOM 594 C C . ILE A 1 72 ? -8.622 -13.102 7.696 1.00 97.88 72 ILE A C 1
ATOM 596 O O . ILE A 1 72 ? -7.881 -13.589 8.552 1.00 97.88 72 ILE A O 1
ATOM 600 N N . TYR A 1 73 ? -9.089 -13.788 6.664 1.00 97.00 73 TYR A N 1
ATOM 601 C CA . TYR A 1 73 ? -8.573 -15.090 6.273 1.00 97.00 73 TYR A CA 1
ATOM 602 C C . TYR A 1 73 ? -7.716 -14.918 5.031 1.00 97.00 73 TYR A C 1
ATOM 604 O O . TYR A 1 73 ? -8.081 -14.186 4.115 1.00 97.00 73 TYR A O 1
ATOM 612 N N . ALA A 1 74 ? -6.574 -15.593 4.992 1.00 95.75 74 ALA A N 1
ATOM 613 C CA . ALA A 1 74 ? -5.706 -15.587 3.829 1.00 95.75 74 ALA A CA 1
ATOM 614 C C . ALA A 1 74 ? -5.268 -17.011 3.516 1.00 95.75 74 ALA A C 1
ATOM 616 O O . ALA A 1 74 ? -4.915 -17.770 4.419 1.00 95.75 74 ALA A O 1
ATOM 617 N N . LYS A 1 75 ? -5.321 -17.379 2.238 1.00 93.25 75 LYS A N 1
ATOM 618 C CA . LYS A 1 75 ? -4.927 -18.707 1.777 1.00 93.25 75 LYS A CA 1
ATOM 619 C C . LYS A 1 75 ? -4.168 -18.602 0.465 1.00 93.25 75 LYS A C 1
ATOM 621 O O . LYS A 1 75 ? -4.746 -18.229 -0.556 1.00 93.25 75 LYS A O 1
ATOM 626 N N . GLN A 1 76 ? -2.897 -18.998 0.488 1.00 91.06 76 GLN A N 1
ATOM 627 C CA . GLN A 1 76 ? -2.129 -19.217 -0.735 1.00 91.06 76 GLN A CA 1
ATOM 628 C C . GLN A 1 76 ? -2.765 -20.360 -1.535 1.00 91.06 76 GLN A C 1
ATOM 630 O O . GLN A 1 76 ? -3.084 -21.409 -0.965 1.00 91.06 76 GLN A O 1
ATOM 635 N N . ARG A 1 77 ? -2.978 -20.161 -2.839 1.00 89.94 77 ARG A N 1
ATOM 636 C CA . ARG A 1 77 ? -3.494 -21.207 -3.735 1.00 89.94 77 ARG A CA 1
ATOM 637 C C . ARG A 1 77 ? -2.369 -21.876 -4.513 1.00 89.94 77 ARG A C 1
ATOM 639 O O . ARG A 1 77 ? -2.308 -23.099 -4.530 1.00 89.94 77 ARG A O 1
ATOM 646 N N . ASP A 1 78 ? -1.474 -21.081 -5.082 1.00 87.50 78 ASP A N 1
ATOM 647 C CA . ASP A 1 78 ? -0.278 -21.524 -5.807 1.00 87.50 78 ASP A CA 1
ATOM 648 C C . ASP A 1 78 ? 0.816 -20.447 -5.718 1.00 87.50 78 ASP A C 1
ATOM 650 O O . ASP A 1 78 ? 0.703 -19.545 -4.904 1.00 87.50 78 ASP A O 1
ATOM 654 N N . GLU A 1 79 ? 1.888 -20.503 -6.506 1.00 83.94 79 GLU A N 1
ATOM 655 C CA . GLU A 1 79 ? 2.965 -19.495 -6.462 1.00 83.94 79 GLU A CA 1
ATOM 656 C C . GLU A 1 79 ? 2.544 -18.087 -6.916 1.00 83.94 79 GLU A C 1
ATOM 658 O O . GLU A 1 79 ? 3.203 -17.105 -6.572 1.00 83.94 79 GLU A O 1
ATOM 663 N N . LYS A 1 80 ? 1.466 -17.975 -7.695 1.00 87.06 80 LYS A N 1
ATOM 664 C CA . LYS A 1 80 ? 1.020 -16.734 -8.334 1.00 87.06 80 LYS A CA 1
ATOM 665 C C . LYS A 1 80 ? -0.176 -16.115 -7.632 1.00 87.06 80 LYS A C 1
ATOM 667 O O . LYS A 1 80 ? -0.287 -14.893 -7.646 1.00 87.06 80 LYS A O 1
ATOM 672 N N . TYR A 1 81 ? -1.046 -16.924 -7.029 1.00 92.06 81 TYR A N 1
ATOM 673 C CA . TYR A 1 81 ? -2.344 -16.477 -6.536 1.00 92.06 81 TYR A CA 1
ATOM 674 C C . TYR A 1 81 ? -2.610 -16.824 -5.076 1.00 92.06 81 TYR A C 1
ATOM 676 O O . TYR A 1 81 ? -2.240 -17.882 -4.554 1.00 92.06 81 TYR A O 1
ATOM 684 N N . PHE A 1 82 ? -3.363 -15.937 -4.434 1.00 94.56 82 PHE A N 1
ATOM 685 C CA . PHE A 1 82 ? -3.876 -16.119 -3.086 1.00 94.56 82 PHE A CA 1
ATOM 686 C C . PHE A 1 82 ? -5.293 -15.567 -2.965 1.00 94.56 82 PHE A C 1
ATOM 688 O O . PHE A 1 82 ? -5.719 -14.711 -3.738 1.00 94.56 82 PHE A O 1
ATOM 695 N N . ILE A 1 83 ? -6.030 -16.094 -1.992 1.00 96.25 83 ILE A N 1
ATOM 696 C CA . ILE A 1 83 ? -7.370 -15.632 -1.645 1.00 96.25 83 ILE A CA 1
ATOM 697 C C . ILE A 1 83 ? -7.302 -14.896 -0.315 1.00 96.25 83 ILE A C 1
ATOM 699 O O . ILE A 1 83 ? -6.680 -15.392 0.629 1.00 96.25 83 ILE A O 1
ATOM 703 N N . VAL A 1 84 ? -7.974 -13.752 -0.241 1.00 97.38 84 VAL A N 1
ATOM 704 C CA . VAL A 1 84 ? -8.207 -13.008 0.999 1.00 97.38 84 VAL A CA 1
ATOM 705 C C . VAL A 1 84 ? -9.705 -12.938 1.242 1.00 97.38 84 VAL A C 1
ATOM 707 O O . VAL A 1 84 ? -10.464 -12.685 0.317 1.00 97.38 84 VAL A O 1
ATOM 710 N N . VAL A 1 85 ? -10.137 -13.171 2.475 1.00 97.31 85 VAL A N 1
ATOM 711 C CA . VAL A 1 85 ? -11.529 -12.996 2.891 1.00 97.31 85 VAL A CA 1
ATOM 712 C C . VAL A 1 85 ? -11.553 -12.027 4.057 1.00 97.31 85 VAL A C 1
ATOM 714 O O . VAL A 1 85 ? -10.905 -12.277 5.073 1.00 97.31 85 VAL A O 1
ATOM 717 N N . LEU A 1 86 ? -12.300 -10.941 3.907 1.00 97.75 86 LEU A N 1
ATOM 718 C CA . LEU A 1 86 ? -12.696 -10.064 4.999 1.00 97.75 86 LEU A CA 1
ATOM 719 C C . LEU A 1 86 ? -14.060 -10.547 5.494 1.00 97.75 86 LEU A C 1
ATOM 721 O O . LEU A 1 86 ? -14.983 -10.664 4.695 1.00 97.75 86 LEU A O 1
ATOM 725 N N . GLU A 1 87 ? -14.177 -10.862 6.779 1.00 96.12 87 GLU A N 1
ATOM 726 C CA . GLU A 1 87 ? -15.428 -11.298 7.413 1.00 96.12 87 GLU A CA 1
ATOM 727 C C . GLU A 1 87 ? -15.746 -10.389 8.601 1.00 96.12 87 GLU A C 1
ATOM 729 O O . GLU A 1 87 ? -14.861 -10.074 9.400 1.00 96.12 87 GLU A O 1
ATOM 734 N N . GLU A 1 88 ? -17.005 -9.983 8.744 1.00 95.00 88 GLU A N 1
ATOM 735 C CA . GLU A 1 88 ? -17.455 -9.221 9.910 1.00 95.00 88 GLU A CA 1
ATOM 736 C C . GLU A 1 88 ? -17.446 -10.093 11.179 1.00 95.00 88 GLU A C 1
ATOM 738 O O . GLU A 1 88 ? -17.901 -11.234 11.181 1.00 95.00 88 GLU A O 1
ATOM 743 N N . ASN A 1 89 ? -16.948 -9.558 12.294 1.00 93.56 89 ASN A N 1
ATOM 744 C CA . ASN A 1 89 ? -17.041 -10.228 13.599 1.00 93.56 89 ASN A CA 1
ATOM 745 C C . ASN A 1 89 ? -18.203 -9.705 14.445 1.00 93.56 89 ASN A C 1
ATOM 747 O O . ASN A 1 89 ? -18.554 -10.328 15.449 1.00 93.56 89 ASN A O 1
ATOM 751 N N . LYS A 1 90 ? -18.745 -8.540 14.087 1.00 88.19 90 LYS A N 1
ATOM 752 C CA . LYS A 1 90 ? -19.822 -7.848 14.792 1.00 88.19 90 LYS A CA 1
ATOM 753 C C . LYS A 1 90 ? -20.811 -7.321 13.760 1.00 88.19 90 LYS A C 1
ATOM 755 O O . LYS A 1 90 ? -20.396 -6.879 12.694 1.00 88.19 90 LYS A O 1
ATOM 760 N N . GLU A 1 91 ? -22.092 -7.372 14.093 1.00 89.12 91 GLU A N 1
ATOM 761 C CA . GLU A 1 91 ? -23.143 -6.798 13.256 1.00 89.12 91 GLU A CA 1
ATOM 762 C C . GLU A 1 91 ? -22.950 -5.279 13.118 1.00 89.12 91 GLU A C 1
ATOM 764 O O . GLU A 1 91 ? -22.494 -4.615 14.052 1.00 89.12 91 GLU A O 1
ATOM 769 N N . GLY A 1 92 ? -23.265 -4.742 11.937 1.00 89.00 92 GLY A N 1
ATOM 770 C CA . GLY A 1 92 ? -23.122 -3.315 11.631 1.00 89.00 92 GLY A CA 1
ATOM 771 C C . GLY A 1 92 ? -21.711 -2.880 11.224 1.00 89.00 92 GLY A C 1
ATOM 772 O O . GLY A 1 92 ? -21.478 -1.691 11.034 1.00 89.00 92 GLY A O 1
ATOM 773 N N . VAL A 1 93 ? -20.765 -3.811 11.071 1.00 92.12 93 VAL A N 1
ATOM 774 C CA . VAL A 1 93 ? -19.431 -3.491 10.552 1.00 92.12 93 VAL A CA 1
ATOM 775 C C . VAL A 1 93 ? -19.501 -3.295 9.039 1.00 92.12 93 VAL A C 1
ATOM 777 O O . VAL A 1 93 ? -19.819 -4.213 8.288 1.00 92.12 93 VAL A O 1
ATOM 780 N N . GLU A 1 94 ? -19.157 -2.094 8.589 1.00 93.38 94 GLU A N 1
ATOM 781 C CA . GLU A 1 94 ? -19.030 -1.746 7.172 1.00 93.38 94 GLU A CA 1
ATOM 782 C C . GLU A 1 94 ? -17.711 -2.309 6.611 1.00 93.38 94 GLU A C 1
ATOM 784 O O . GLU A 1 94 ? -16.642 -1.698 6.732 1.00 93.38 94 GLU A O 1
ATOM 789 N N . LEU A 1 95 ? -17.761 -3.520 6.045 1.00 95.44 95 LEU A N 1
ATOM 790 C CA . LEU A 1 95 ? -16.587 -4.203 5.488 1.00 95.44 95 LEU A CA 1
ATOM 791 C C . LEU A 1 95 ? -15.989 -3.471 4.285 1.00 95.44 95 LEU A C 1
ATOM 793 O O . LEU A 1 95 ? -14.796 -3.620 4.022 1.00 95.44 95 LEU A O 1
ATOM 797 N N . GLU A 1 96 ? -16.783 -2.660 3.596 1.00 94.88 96 GLU A N 1
ATOM 798 C CA . GLU A 1 96 ? -16.410 -1.864 2.428 1.00 94.88 96 GLU A CA 1
ATOM 799 C C . GLU A 1 96 ? -15.256 -0.907 2.759 1.00 94.88 96 GLU A C 1
ATOM 801 O O . GLU A 1 96 ? -14.320 -0.750 1.974 1.00 94.88 96 GLU A O 1
ATOM 806 N N . ASN A 1 97 ? -15.238 -0.367 3.977 1.00 94.94 97 ASN A N 1
ATOM 807 C CA . ASN A 1 97 ? -14.163 0.508 4.434 1.00 94.94 97 ASN A CA 1
ATOM 808 C C . ASN A 1 97 ? -12.834 -0.243 4.644 1.00 94.94 97 ASN A C 1
ATOM 810 O O . ASN A 1 97 ? -11.749 0.251 4.323 1.00 94.94 97 ASN A O 1
ATOM 814 N N . TYR A 1 98 ? -12.899 -1.478 5.150 1.00 97.31 98 TYR A N 1
ATOM 815 C CA . TYR A 1 98 ? -11.726 -2.350 5.272 1.00 97.31 98 TYR A CA 1
ATOM 816 C C . TYR A 1 98 ? -11.259 -2.867 3.911 1.00 97.31 98 TYR A C 1
ATOM 818 O O . TYR A 1 98 ? -10.057 -3.009 3.681 1.00 97.31 98 TYR A O 1
ATOM 826 N N . ALA A 1 99 ? -12.199 -3.117 3.005 1.00 96.88 99 ALA A N 1
ATOM 827 C CA . ALA A 1 99 ? -11.948 -3.422 1.606 1.00 96.88 99 ALA A CA 1
ATOM 828 C C . ALA A 1 99 ? -11.168 -2.292 0.920 1.00 96.88 99 ALA A C 1
ATOM 830 O O . ALA A 1 99 ? -10.132 -2.559 0.310 1.00 96.88 99 ALA A O 1
ATOM 831 N N . ALA A 1 100 ? -11.574 -1.033 1.115 1.00 97.06 100 ALA A N 1
ATOM 832 C CA . ALA A 1 100 ? -10.853 0.122 0.588 1.00 97.06 100 ALA A CA 1
ATOM 833 C C . ALA A 1 100 ? -9.401 0.185 1.106 1.00 97.06 100 ALA A C 1
ATOM 835 O O . ALA A 1 100 ? -8.451 0.374 0.341 1.00 97.06 100 ALA A O 1
ATOM 836 N N . LEU A 1 101 ? -9.190 -0.060 2.404 1.00 96.94 101 LEU A N 1
ATOM 837 C CA . LEU A 1 101 ? -7.846 -0.148 2.987 1.00 96.94 101 LEU A CA 1
ATOM 838 C C . LEU A 1 101 ? -6.998 -1.279 2.397 1.00 96.94 101 LEU A C 1
ATOM 840 O O . LEU A 1 101 ? -5.798 -1.102 2.172 1.00 96.94 101 LEU A O 1
ATOM 844 N N . PHE A 1 102 ? -7.600 -2.447 2.183 1.00 97.88 102 PHE A N 1
ATOM 845 C CA . PHE A 1 102 ? -6.922 -3.588 1.580 1.00 97.88 102 PHE A CA 1
ATOM 846 C C . PHE A 1 102 ? -6.516 -3.289 0.132 1.00 97.88 102 PHE A C 1
ATOM 848 O O . PHE A 1 102 ? -5.362 -3.502 -0.241 1.00 97.88 102 PHE A O 1
ATOM 855 N N . GLU A 1 103 ? -7.426 -2.716 -0.653 1.00 97.38 103 GLU A N 1
ATOM 856 C CA . GLU A 1 103 ? -7.186 -2.292 -2.034 1.00 97.38 103 GLU A CA 1
ATOM 857 C C . GLU A 1 103 ? -6.057 -1.258 -2.119 1.00 97.38 103 GLU A C 1
ATOM 859 O O . GLU A 1 103 ? -5.126 -1.414 -2.916 1.00 97.38 103 GLU A O 1
ATOM 864 N N . LEU A 1 104 ? -6.071 -0.252 -1.239 1.00 97.19 104 LEU A N 1
ATOM 865 C CA . LEU A 1 104 ? -5.009 0.749 -1.162 1.00 97.19 104 LEU A CA 1
ATOM 866 C C . LEU A 1 104 ? -3.655 0.106 -0.830 1.00 97.19 104 LEU A C 1
ATOM 868 O O . LEU A 1 104 ? -2.640 0.446 -1.444 1.00 97.19 104 LEU A O 1
ATOM 872 N N . ALA A 1 105 ? -3.638 -0.850 0.104 1.00 96.81 105 ALA A N 1
ATOM 873 C CA . ALA A 1 105 ? -2.429 -1.571 0.486 1.00 96.81 105 ALA A CA 1
ATOM 874 C C . ALA A 1 105 ? -1.853 -2.414 -0.662 1.00 96.81 105 ALA A C 1
ATOM 876 O O . ALA A 1 105 ? -0.629 -2.471 -0.810 1.00 96.81 105 ALA A O 1
ATOM 877 N N . CYS A 1 106 ? -2.711 -3.021 -1.488 1.00 96.38 106 CYS A N 1
ATOM 878 C CA . CYS A 1 106 ? -2.295 -3.727 -2.698 1.00 96.38 106 CYS A CA 1
ATOM 879 C C . CYS A 1 106 ? -1.680 -2.775 -3.733 1.00 96.38 106 CYS A C 1
ATOM 881 O O . CYS A 1 106 ? -0.631 -3.087 -4.286 1.00 96.38 106 CYS A O 1
ATOM 883 N N . ILE A 1 107 ? -2.289 -1.607 -3.971 1.00 96.19 107 ILE A N 1
ATOM 884 C CA . ILE A 1 107 ? -1.829 -0.663 -5.004 1.00 96.19 107 ILE A CA 1
ATOM 885 C C . ILE A 1 107 ? -0.522 0.039 -4.598 1.00 96.19 107 ILE A C 1
ATOM 887 O O . ILE A 1 107 ? 0.427 0.122 -5.383 1.00 96.19 107 ILE A O 1
ATOM 891 N N . LEU A 1 108 ? -0.449 0.566 -3.374 1.00 95.38 108 LEU A N 1
ATOM 892 C CA . LEU A 1 108 ? 0.691 1.378 -2.923 1.00 95.38 108 LEU A CA 1
ATOM 893 C C . LEU A 1 108 ? 1.868 0.548 -2.398 1.00 95.38 108 LEU A C 1
ATOM 895 O O . LEU A 1 108 ? 2.941 1.093 -2.130 1.00 95.38 108 LEU A O 1
ATOM 899 N N . GLY A 1 109 ? 1.686 -0.761 -2.241 1.00 89.81 109 GLY A N 1
ATOM 900 C CA . GLY A 1 109 ? 2.705 -1.639 -1.695 1.00 89.81 109 GLY A CA 1
ATOM 901 C C . GLY A 1 109 ? 2.507 -3.090 -2.101 1.00 89.81 109 GLY A C 1
ATOM 902 O O . GLY A 1 109 ? 2.622 -3.455 -3.265 1.00 89.81 109 GLY A O 1
ATOM 903 N N . GLY A 1 110 ? 2.310 -3.934 -1.100 1.00 89.94 110 GLY A N 1
ATOM 904 C CA . GLY A 1 110 ? 2.383 -5.378 -1.225 1.00 89.94 110 GLY A CA 1
ATOM 905 C C . GLY A 1 110 ? 2.598 -6.026 0.138 1.00 89.94 110 GLY A C 1
ATOM 906 O O . GLY A 1 110 ? 2.476 -5.375 1.181 1.00 89.94 110 GLY A O 1
ATOM 907 N N . PHE A 1 111 ? 2.952 -7.305 0.136 1.00 90.44 111 PHE A N 1
ATOM 908 C CA . PHE A 1 111 ? 3.089 -8.104 1.356 1.00 90.44 111 PHE A CA 1
ATOM 909 C C . PHE A 1 111 ? 4.444 -8.820 1.403 1.00 90.44 111 PHE A C 1
ATOM 911 O O . PHE A 1 111 ? 5.096 -9.018 0.379 1.00 90.44 111 PHE A O 1
ATOM 918 N N . GLY A 1 112 ? 4.891 -9.215 2.595 1.00 86.50 112 GLY A N 1
ATOM 919 C CA . GLY A 1 112 ? 6.130 -9.968 2.764 1.00 86.50 112 GLY A CA 1
ATOM 920 C C . GLY A 1 112 ? 7.414 -9.147 2.888 1.00 86.50 112 GLY A C 1
ATOM 921 O O . GLY A 1 112 ? 7.452 -7.912 2.983 1.00 86.50 112 GLY A O 1
ATOM 922 N N . ARG A 1 113 ? 8.534 -9.877 2.936 1.00 82.69 113 ARG A N 1
ATOM 923 C CA . ARG A 1 113 ? 9.858 -9.296 3.152 1.00 82.69 113 ARG A CA 1
ATOM 924 C C . ARG A 1 113 ? 10.306 -8.567 1.892 1.00 82.69 113 ARG A C 1
ATOM 926 O O . ARG A 1 113 ? 10.451 -9.167 0.836 1.00 82.69 113 ARG A O 1
ATOM 933 N N . GLY A 1 114 ? 10.625 -7.285 2.042 1.00 79.12 114 GLY A N 1
ATOM 934 C CA . GLY A 1 114 ? 11.180 -6.487 0.949 1.00 79.12 114 GLY A CA 1
ATOM 935 C C . GLY A 1 114 ? 10.155 -5.686 0.149 1.00 79.12 114 GLY A C 1
ATOM 936 O O . GLY A 1 114 ? 10.562 -5.056 -0.818 1.00 79.12 114 GLY A O 1
ATOM 937 N N . VAL A 1 115 ? 8.898 -5.586 0.602 1.00 84.25 115 VAL A N 1
ATOM 938 C CA . VAL A 1 115 ? 7.879 -4.696 -0.002 1.00 84.25 115 VAL A CA 1
ATOM 939 C C . VAL A 1 115 ? 8.352 -3.254 -0.170 1.00 84.25 115 VAL A C 1
ATOM 941 O O . VAL A 1 115 ? 8.171 -2.635 -1.207 1.00 84.25 115 VAL A O 1
ATOM 944 N N . ARG A 1 116 ? 9.101 -2.741 0.808 1.00 74.94 116 ARG A N 1
ATOM 945 C CA . ARG A 1 116 ? 9.738 -1.413 0.732 1.00 74.94 116 ARG A CA 1
ATOM 946 C C . ARG A 1 116 ? 10.870 -1.325 -0.283 1.00 74.94 116 ARG A C 1
ATOM 948 O O . ARG A 1 116 ? 11.312 -0.243 -0.667 1.00 74.94 116 ARG A O 1
ATOM 955 N N . LYS A 1 117 ? 11.464 -2.470 -0.596 1.00 70.50 117 LYS A N 1
ATOM 956 C CA . LYS A 1 117 ? 12.624 -2.554 -1.463 1.00 70.50 117 LYS A CA 1
ATOM 957 C C . LYS A 1 117 ? 12.136 -2.663 -2.893 1.00 70.50 117 LYS A C 1
ATOM 959 O O . LYS A 1 117 ? 12.360 -1.688 -3.602 1.00 70.50 117 LYS A O 1
ATOM 964 N N . GLU A 1 118 ? 11.427 -3.729 -3.256 1.00 74.69 118 GLU A N 1
ATOM 965 C CA . GLU A 1 118 ? 10.884 -3.926 -4.608 1.00 74.69 118 GLU A CA 1
ATOM 966 C C . GLU A 1 118 ? 10.165 -5.286 -4.786 1.00 74.69 118 GLU A C 1
ATOM 968 O O . GLU A 1 118 ? 10.155 -5.809 -5.895 1.00 74.69 118 GLU A O 1
ATOM 973 N N . SER A 1 119 ? 9.682 -5.934 -3.719 1.00 85.00 119 SER A N 1
ATOM 974 C CA . SER A 1 119 ? 9.209 -7.328 -3.791 1.00 85.00 119 SER A CA 1
ATOM 975 C C . SER A 1 119 ? 7.938 -7.595 -2.996 1.00 85.00 119 SER A C 1
ATOM 977 O O . SER A 1 119 ? 7.736 -7.013 -1.939 1.00 85.00 119 SER A O 1
ATOM 979 N N . GLY A 1 120 ? 7.135 -8.557 -3.431 1.00 90.25 120 GLY A N 1
ATOM 980 C CA . GLY A 1 120 ? 5.824 -8.843 -2.868 1.00 90.25 120 GLY A CA 1
ATOM 981 C C . GLY A 1 120 ? 4.726 -7.901 -3.355 1.00 90.25 120 GLY A C 1
ATOM 982 O O . GLY A 1 120 ? 3.685 -7.824 -2.702 1.00 90.25 120 GLY A O 1
ATOM 983 N N . ASN A 1 121 ? 4.942 -7.198 -4.474 1.00 93.62 121 ASN A N 1
ATOM 984 C CA . ASN A 1 121 ? 3.892 -6.399 -5.101 1.00 93.62 121 ASN A CA 1
ATOM 985 C C . ASN A 1 121 ? 2.757 -7.320 -5.557 1.00 93.62 121 ASN A C 1
ATOM 987 O O . ASN A 1 121 ? 2.995 -8.399 -6.112 1.00 93.62 121 ASN A O 1
ATOM 991 N N . CYS A 1 122 ? 1.521 -6.895 -5.331 1.00 95.00 122 CYS A N 1
ATOM 992 C CA . CYS A 1 122 ? 0.344 -7.695 -5.637 1.00 95.00 122 CYS A CA 1
ATOM 993 C C . CYS A 1 122 ? -0.763 -6.838 -6.242 1.00 95.00 122 CYS A C 1
ATOM 995 O O . CYS A 1 122 ? -0.720 -5.613 -6.197 1.00 95.00 122 CYS A O 1
ATOM 997 N N . PHE A 1 123 ? -1.754 -7.496 -6.820 1.00 95.38 123 PHE A N 1
ATOM 998 C CA . PHE A 1 123 ? -2.907 -6.852 -7.426 1.00 95.38 123 PHE A CA 1
ATOM 999 C C . PHE A 1 123 ? -4.144 -7.719 -7.222 1.00 95.38 123 PHE A C 1
ATOM 1001 O O . PHE A 1 123 ? -4.048 -8.922 -6.963 1.00 95.38 123 PHE A O 1
ATOM 1008 N N . ILE A 1 124 ? -5.309 -7.097 -7.337 1.00 95.81 124 ILE A N 1
ATOM 1009 C CA . ILE A 1 124 ? -6.598 -7.771 -7.228 1.00 95.81 124 ILE A CA 1
ATOM 1010 C C . ILE A 1 124 ? -7.045 -8.165 -8.634 1.00 95.81 124 ILE A C 1
ATOM 1012 O O . ILE A 1 124 ? -7.018 -7.340 -9.543 1.00 95.81 124 ILE A O 1
ATOM 1016 N N . LEU A 1 125 ? -7.440 -9.425 -8.809 1.00 93.69 125 LEU A N 1
ATOM 1017 C CA . LEU A 1 125 ? -8.045 -9.928 -10.044 1.00 93.69 125 LEU A CA 1
ATOM 1018 C C . LEU A 1 125 ? -9.565 -9.817 -9.990 1.00 93.69 125 LEU A C 1
ATOM 1020 O O . LEU A 1 125 ? -10.204 -9.361 -10.937 1.00 93.69 125 LEU A O 1
ATOM 1024 N N . GLU A 1 126 ? -10.136 -10.271 -8.879 1.00 93.62 126 GLU A N 1
ATOM 1025 C CA . GLU A 1 126 ? -11.576 -10.395 -8.681 1.00 93.62 126 GLU A CA 1
ATOM 1026 C C . GLU A 1 126 ? -11.906 -9.981 -7.244 1.00 93.62 126 GLU A C 1
ATOM 1028 O O . GLU A 1 126 ? -11.199 -10.365 -6.304 1.00 93.62 126 GLU A O 1
ATOM 1033 N N . LYS A 1 127 ? -12.982 -9.206 -7.096 1.00 93.81 127 LYS A N 1
ATOM 1034 C CA . LYS A 1 127 ? -13.637 -8.896 -5.825 1.00 93.81 127 LYS A CA 1
ATOM 1035 C C . LYS A 1 127 ? -15.040 -9.496 -5.856 1.00 93.81 127 LYS A C 1
ATOM 1037 O O . LYS A 1 127 ? -15.719 -9.412 -6.877 1.00 93.81 127 LYS A O 1
ATOM 1042 N N . LEU A 1 128 ? -15.434 -10.111 -4.749 1.00 91.19 128 LEU A N 1
ATOM 1043 C CA . LEU A 1 128 ? -16.663 -10.875 -4.614 1.00 91.19 128 LEU A CA 1
ATOM 1044 C C . LEU A 1 128 ? -17.329 -10.537 -3.270 1.00 91.19 128 LEU A C 1
ATOM 1046 O O . LEU A 1 128 ? -16.717 -10.751 -2.225 1.00 91.19 128 LEU A O 1
ATOM 1050 N N . GLU A 1 129 ? -18.555 -10.021 -3.274 1.00 87.69 129 GLU A N 1
ATOM 1051 C CA . GLU A 1 129 ? -19.285 -9.641 -2.054 1.00 87.69 129 GLU A CA 1
ATOM 1052 C C . GLU A 1 129 ? -20.397 -10.646 -1.743 1.00 87.69 129 GLU A C 1
ATOM 1054 O O . GLU A 1 129 ? -21.312 -10.838 -2.536 1.00 87.69 129 GLU A O 1
ATOM 1059 N N . LEU A 1 130 ? -20.302 -11.302 -0.586 1.00 84.62 130 LEU A N 1
ATOM 1060 C CA . LEU A 1 130 ? -21.228 -12.338 -0.136 1.00 84.62 130 LEU A CA 1
ATOM 1061 C C . LEU A 1 130 ? -22.139 -11.792 0.968 1.00 84.62 130 LEU A C 1
ATOM 1063 O O . LEU A 1 130 ? -21.662 -11.382 2.034 1.00 84.62 130 LEU A O 1
ATOM 1067 N N . GLY A 1 131 ? -23.450 -11.829 0.718 1.00 77.62 131 GLY A N 1
ATOM 1068 C CA . GLY A 1 131 ? -24.488 -11.450 1.679 1.00 77.62 131 GLY A CA 1
ATOM 1069 C C . GLY A 1 131 ? -24.722 -12.478 2.796 1.00 77.62 131 GLY A C 1
ATOM 1070 O O . GLY A 1 131 ? -24.170 -13.580 2.795 1.00 77.62 131 GLY A O 1
ATOM 1071 N N . LEU A 1 132 ? -25.590 -12.115 3.749 1.00 71.31 132 LEU A N 1
ATOM 1072 C CA . LEU A 1 132 ? -25.910 -12.897 4.958 1.00 71.31 132 LEU A CA 1
ATOM 1073 C C . LEU A 1 132 ? -26.510 -14.284 4.665 1.00 71.31 132 LEU A C 1
ATOM 1075 O O . LEU A 1 132 ? -26.391 -15.190 5.491 1.00 71.31 132 LEU A O 1
ATOM 1079 N N . ASP A 1 133 ? -27.121 -14.459 3.495 1.00 71.94 133 ASP A N 1
ATOM 1080 C CA . ASP A 1 133 ? -27.907 -15.653 3.172 1.00 71.94 133 ASP A CA 1
ATOM 1081 C C . ASP A 1 133 ? -27.110 -16.703 2.387 1.00 71.94 133 ASP A C 1
ATOM 1083 O O . ASP A 1 133 ? -27.638 -17.768 2.078 1.00 71.94 133 ASP A O 1
ATOM 1087 N N . GLY A 1 134 ? -25.849 -16.416 2.031 1.00 61.41 134 GLY A N 1
ATOM 1088 C CA . GLY A 1 134 ? -24.956 -17.332 1.303 1.00 61.41 134 GLY A CA 1
ATOM 1089 C C . GLY A 1 134 ? -25.428 -17.770 -0.094 1.00 61.41 134 GLY A C 1
ATOM 1090 O O . GLY A 1 134 ? -24.705 -18.509 -0.750 1.00 61.41 134 GLY A O 1
ATOM 1091 N N . ASN A 1 135 ? -26.612 -17.324 -0.531 1.00 58.56 135 ASN A N 1
ATOM 1092 C CA . ASN A 1 135 ? -27.295 -17.734 -1.764 1.00 58.56 135 ASN A CA 1
ATOM 1093 C C . ASN A 1 135 ? -27.493 -16.591 -2.774 1.00 58.56 135 ASN A C 1
ATOM 1095 O O . ASN A 1 135 ? -28.034 -16.823 -3.853 1.00 58.56 135 ASN A O 1
ATOM 1099 N N . GLN A 1 136 ? -27.078 -15.364 -2.450 1.00 52.66 136 GLN A N 1
ATOM 1100 C CA . GLN A 1 136 ? -26.976 -14.286 -3.434 1.00 52.66 136 GLN A CA 1
ATOM 1101 C C . GLN A 1 136 ? -25.509 -14.092 -3.800 1.00 52.66 136 GLN A C 1
ATOM 1103 O O . GLN A 1 136 ? -24.783 -13.335 -3.156 1.00 52.66 136 GLN A O 1
ATOM 1108 N N . ASP A 1 137 ? -25.104 -14.817 -4.840 1.00 53.09 137 ASP A N 1
ATOM 1109 C CA . ASP A 1 137 ? -23.921 -14.497 -5.621 1.00 53.09 137 ASP A CA 1
ATOM 1110 C C . ASP A 1 137 ? -24.266 -13.387 -6.635 1.00 53.09 137 ASP A C 1
ATOM 1112 O O . ASP A 1 137 ? -25.354 -13.423 -7.204 1.00 53.09 137 ASP A O 1
ATOM 1116 N N . ILE A 1 138 ? -23.420 -12.464 -7.093 1.00 59.62 138 ILE A N 1
ATOM 1117 C CA . ILE A 1 138 ? -22.358 -11.598 -6.561 1.00 59.62 138 ILE A CA 1
ATOM 1118 C C . ILE A 1 138 ? -22.064 -10.649 -7.738 1.00 59.62 138 ILE A C 1
ATOM 1120 O O . ILE A 1 138 ? -21.898 -11.103 -8.874 1.00 59.62 138 ILE A O 1
ATOM 1124 N N . GLU A 1 139 ? -21.904 -9.352 -7.492 1.00 55.09 139 GLU A N 1
ATOM 1125 C CA . GLU A 1 139 ? -21.213 -8.491 -8.450 1.00 55.09 139 GLU A CA 1
ATOM 1126 C C . GLU A 1 139 ? -19.726 -8.890 -8.522 1.00 55.09 139 GLU A C 1
ATOM 1128 O O . GLU A 1 139 ? -18.910 -8.500 -7.685 1.00 55.09 139 GLU A O 1
ATOM 1133 N N . ILE A 1 140 ? -19.363 -9.737 -9.497 1.00 63.44 140 ILE A N 1
ATOM 1134 C CA . ILE A 1 140 ? -17.956 -10.041 -9.788 1.00 63.44 140 ILE A CA 1
ATOM 1135 C C . ILE A 1 140 ? -17.369 -8.815 -10.470 1.00 63.44 140 ILE A C 1
ATOM 1137 O O . ILE A 1 140 ? -17.332 -8.704 -11.699 1.00 63.44 140 ILE A O 1
ATOM 1141 N N . ASN A 1 141 ? -16.859 -7.903 -9.656 1.00 68.88 141 ASN A N 1
ATOM 1142 C CA . ASN A 1 141 ? -16.088 -6.792 -10.163 1.00 68.88 141 ASN A CA 1
ATOM 1143 C C . ASN A 1 141 ? -14.684 -7.290 -10.494 1.00 68.88 141 ASN A C 1
ATOM 1145 O O . ASN A 1 141 ? -13.814 -7.453 -9.632 1.00 68.88 141 ASN A O 1
ATOM 1149 N N . ARG A 1 142 ? -14.474 -7.570 -11.789 1.00 71.94 142 ARG A N 1
ATOM 1150 C CA . ARG A 1 142 ? -13.133 -7.762 -12.341 1.00 71.94 142 ARG A CA 1
ATOM 1151 C C . ARG A 1 142 ? -12.389 -6.452 -12.174 1.00 71.94 142 ARG A C 1
ATOM 1153 O O . ARG A 1 142 ? -12.664 -5.468 -12.859 1.00 71.94 142 ARG A O 1
ATOM 1160 N N . TYR A 1 143 ? -11.453 -6.460 -11.244 1.00 75.88 143 TYR A N 1
ATOM 1161 C CA . TYR A 1 143 ? -10.775 -5.262 -10.801 1.00 75.88 143 TYR A CA 1
ATOM 1162 C C . TYR A 1 143 ? -9.720 -4.891 -11.845 1.00 75.88 143 TYR A C 1
ATOM 1164 O O . TYR A 1 143 ? -8.656 -5.495 -11.896 1.00 75.88 143 TYR A O 1
ATOM 1172 N N . LYS A 1 144 ? -10.050 -3.973 -12.758 1.00 85.88 144 LYS A N 1
ATOM 1173 C CA . LYS A 1 144 ? -9.272 -3.714 -13.979 1.00 85.88 144 LYS A CA 1
ATOM 1174 C C . LYS A 1 144 ? -8.969 -2.227 -14.136 1.00 85.88 144 LYS A C 1
ATOM 1176 O O . LYS A 1 144 ? -9.696 -1.519 -14.825 1.00 85.88 144 LYS A O 1
ATOM 1181 N N . LEU A 1 145 ? -7.877 -1.767 -13.526 1.00 89.88 145 LEU A N 1
ATOM 1182 C CA . LEU A 1 145 ? -7.350 -0.421 -13.777 1.00 89.88 145 LEU A CA 1
ATOM 1183 C C . LEU A 1 145 ? -6.539 -0.466 -15.078 1.00 89.88 145 LEU A C 1
ATOM 1185 O O . LEU A 1 145 ? -5.548 -1.194 -15.166 1.00 89.88 145 LEU A O 1
ATOM 1189 N N . LYS A 1 146 ? -6.995 0.237 -16.118 1.00 89.19 146 LYS A N 1
ATOM 1190 C CA . LYS A 1 146 ? -6.477 0.058 -17.485 1.00 89.19 146 LYS A CA 1
ATOM 1191 C C . LYS A 1 146 ? -5.213 0.865 -17.728 1.00 89.19 146 LYS A C 1
ATOM 1193 O O . LYS A 1 146 ? -4.315 0.423 -18.450 1.00 89.19 146 LYS A O 1
ATOM 1198 N N . ASP A 1 147 ? -5.156 2.054 -17.144 1.00 91.38 147 ASP A N 1
ATOM 1199 C CA . ASP A 1 147 ? -4.090 3.013 -17.373 1.00 91.38 147 ASP A CA 1
ATOM 1200 C C . ASP A 1 147 ? -3.738 3.829 -16.119 1.00 91.38 147 ASP A C 1
ATOM 1202 O O . ASP A 1 147 ? -4.231 3.603 -15.013 1.00 91.38 147 ASP A O 1
ATOM 1206 N N . GLN A 1 148 ? -2.823 4.783 -16.295 1.00 92.25 148 GLN A N 1
ATOM 1207 C CA . GLN A 1 148 ? -2.368 5.673 -15.233 1.00 92.25 148 GLN A CA 1
ATOM 1208 C C . GLN A 1 148 ? -3.515 6.484 -14.614 1.00 92.25 148 GLN A C 1
ATOM 1210 O O . GLN A 1 148 ? -3.503 6.707 -13.405 1.00 92.25 148 GLN A O 1
ATOM 1215 N N . ASN A 1 149 ? -4.474 6.962 -15.411 1.00 91.12 149 ASN A N 1
ATOM 1216 C CA . ASN A 1 149 ? -5.575 7.775 -14.907 1.00 91.12 149 ASN A CA 1
ATOM 1217 C C . ASN A 1 149 ? -6.511 6.947 -14.035 1.00 91.12 149 ASN A C 1
ATOM 1219 O O . ASN A 1 149 ? -6.871 7.430 -12.965 1.00 91.12 149 ASN A O 1
ATOM 1223 N N . ASP A 1 150 ? -6.823 5.716 -14.436 1.00 92.81 150 ASP A N 1
ATOM 1224 C CA . ASP A 1 150 ? -7.633 4.801 -13.626 1.00 92.81 150 ASP A CA 1
ATOM 1225 C C . ASP A 1 150 ? -6.974 4.536 -12.268 1.00 92.81 150 ASP A C 1
ATOM 1227 O O . ASP A 1 150 ? -7.620 4.644 -11.226 1.00 92.81 150 ASP A O 1
ATOM 1231 N N . ILE A 1 151 ? -5.661 4.265 -12.260 1.00 94.00 151 ILE A N 1
ATOM 1232 C CA . ILE A 1 151 ? -4.901 4.041 -11.020 1.00 94.00 151 ILE A CA 1
ATOM 1233 C C . ILE A 1 151 ? -4.956 5.274 -10.117 1.00 94.00 151 ILE A C 1
ATOM 1235 O O . ILE A 1 151 ? -5.191 5.158 -8.915 1.00 94.00 151 ILE A O 1
ATOM 1239 N N . VAL A 1 152 ? -4.759 6.463 -10.688 1.00 93.19 152 VAL A N 1
ATOM 1240 C CA . VAL A 1 152 ? -4.838 7.724 -9.945 1.00 93.19 152 VAL A CA 1
ATOM 1241 C C . VAL A 1 152 ? -6.224 7.914 -9.351 1.00 93.19 152 VAL A C 1
ATOM 1243 O O . VAL A 1 152 ? -6.327 8.161 -8.154 1.00 93.19 152 VAL A O 1
ATOM 1246 N N . CYS A 1 153 ? -7.272 7.832 -10.174 1.00 92.25 153 CYS A N 1
ATOM 1247 C CA . CYS A 1 153 ? -8.646 8.037 -9.731 1.00 92.25 153 CYS A CA 1
ATOM 1248 C C . CYS A 1 153 ? -8.987 7.063 -8.607 1.00 92.25 153 CYS A C 1
ATOM 1250 O O . CYS A 1 153 ? -9.450 7.507 -7.558 1.00 92.25 153 CYS A O 1
ATOM 1252 N N . ARG A 1 154 ? -8.616 5.785 -8.754 1.00 94.88 154 ARG A N 1
ATOM 1253 C CA . ARG A 1 154 ? -8.903 4.795 -7.723 1.00 94.88 154 ARG A CA 1
ATOM 1254 C C . ARG A 1 154 ? -8.161 5.061 -6.418 1.00 94.88 154 ARG A C 1
ATOM 1256 O O . ARG A 1 154 ? -8.764 4.979 -5.358 1.00 94.88 154 ARG A O 1
ATOM 1263 N N . ILE A 1 155 ? -6.882 5.444 -6.456 1.00 95.00 155 ILE A N 1
ATOM 1264 C CA . ILE A 1 155 ? -6.152 5.829 -5.233 1.00 95.00 155 ILE A CA 1
ATOM 1265 C C . ILE A 1 155 ? -6.822 7.030 -4.549 1.00 95.00 155 ILE A C 1
ATOM 1267 O O . ILE A 1 155 ? -6.940 7.046 -3.326 1.00 95.00 155 ILE A O 1
ATOM 1271 N N . LEU A 1 156 ? -7.256 8.036 -5.317 1.00 92.56 156 LEU A N 1
ATOM 1272 C CA . LEU A 1 156 ? -7.930 9.217 -4.769 1.00 92.56 156 LEU A CA 1
ATOM 1273 C C . LEU A 1 156 ? -9.260 8.856 -4.100 1.00 92.56 156 LEU A C 1
ATOM 1275 O O . LEU A 1 156 ? -9.541 9.360 -3.015 1.00 92.56 156 LEU A O 1
ATOM 1279 N N . GLU A 1 157 ? -10.063 8.009 -4.743 1.00 93.88 157 GLU A N 1
ATOM 1280 C CA . GLU A 1 157 ? -11.320 7.485 -4.200 1.00 93.88 157 GLU A CA 1
ATOM 1281 C C . GLU A 1 157 ? -11.076 6.722 -2.902 1.00 93.88 157 GLU A C 1
ATOM 1283 O O . GLU A 1 157 ? -11.621 7.102 -1.872 1.00 93.88 157 GLU A O 1
ATOM 1288 N N . LEU A 1 158 ? -10.165 5.745 -2.921 1.00 95.31 158 LEU A N 1
ATOM 1289 C CA . LEU A 1 158 ? -9.823 4.932 -1.756 1.00 95.31 158 LEU A CA 1
ATOM 1290 C C . LEU A 1 158 ? -9.378 5.789 -0.568 1.00 95.31 158 LEU A C 1
ATOM 1292 O O . LEU A 1 158 ? -9.869 5.612 0.542 1.00 95.31 158 LEU A O 1
ATOM 1296 N N . ILE A 1 159 ? -8.471 6.750 -0.782 1.00 94.00 159 ILE A N 1
ATOM 1297 C CA . ILE A 1 159 ? -8.023 7.636 0.301 1.00 94.00 159 ILE A CA 1
ATOM 1298 C C . ILE A 1 159 ? -9.206 8.435 0.864 1.00 94.00 159 ILE A C 1
ATOM 1300 O O . ILE A 1 159 ? -9.324 8.549 2.081 1.00 94.00 159 ILE A O 1
ATOM 1304 N N . ARG A 1 160 ? -10.094 8.966 0.014 1.00 91.31 160 ARG A N 1
ATOM 1305 C CA . ARG A 1 160 ? -11.269 9.731 0.466 1.00 91.31 160 ARG A CA 1
ATOM 1306 C C . ARG A 1 160 ? -12.255 8.869 1.244 1.00 91.31 160 ARG A C 1
ATOM 1308 O O . ARG A 1 160 ? -12.673 9.298 2.314 1.00 91.31 160 ARG A O 1
ATOM 1315 N N . GLU A 1 161 ? -12.578 7.678 0.742 1.00 93.38 161 GLU A N 1
ATOM 1316 C CA . GLU A 1 161 ? -13.448 6.698 1.407 1.00 93.38 161 GLU A CA 1
ATOM 1317 C C . GLU A 1 161 ? -12.921 6.400 2.819 1.00 93.38 161 GLU A C 1
ATOM 1319 O O . GLU A 1 161 ? -13.624 6.590 3.813 1.00 93.38 161 GLU A O 1
ATOM 1324 N N . ILE A 1 162 ? -11.635 6.049 2.932 1.00 94.31 162 ILE A N 1
ATOM 1325 C CA . ILE A 1 162 ? -11.021 5.697 4.218 1.00 94.31 162 ILE A CA 1
ATOM 1326 C C . ILE A 1 162 ? -10.998 6.888 5.181 1.00 94.31 162 ILE A C 1
ATOM 1328 O O . ILE A 1 162 ? -11.205 6.722 6.387 1.00 94.31 162 ILE A O 1
ATOM 1332 N N . GLN A 1 163 ? -10.732 8.095 4.681 1.00 90.94 163 GLN A N 1
ATOM 1333 C CA . GLN A 1 163 ? -10.705 9.292 5.517 1.00 90.94 163 GLN A CA 1
ATOM 1334 C C . GLN A 1 163 ? -12.089 9.703 5.992 1.00 90.94 163 GLN A C 1
ATOM 1336 O O . GLN A 1 163 ? -12.254 9.993 7.173 1.00 90.94 163 GLN A O 1
ATOM 1341 N N . GLN A 1 164 ? -13.080 9.694 5.105 1.00 91.44 164 GLN A N 1
ATOM 1342 C CA . GLN A 1 164 ? -14.461 9.989 5.467 1.00 91.44 164 GLN A CA 1
ATOM 1343 C C . GLN A 1 164 ? -14.950 9.030 6.554 1.00 91.44 164 GLN A C 1
ATOM 1345 O O . GLN A 1 164 ? -15.552 9.468 7.534 1.00 91.44 164 GLN A O 1
ATOM 1350 N N . TRP A 1 165 ? -14.631 7.745 6.408 1.00 92.44 165 TRP A N 1
ATOM 1351 C CA . TRP A 1 165 ? -14.978 6.720 7.381 1.00 92.44 165 TRP A CA 1
ATOM 1352 C C . TRP A 1 165 ? -14.258 6.900 8.723 1.00 92.44 165 TRP A C 1
ATOM 1354 O O . TRP A 1 165 ? -14.896 6.935 9.772 1.00 92.44 165 TRP A O 1
ATOM 1364 N N . SER A 1 166 ? -12.927 7.014 8.713 1.00 87.38 166 SER A N 1
ATOM 1365 C CA . SER A 1 166 ? -12.134 6.918 9.950 1.00 87.38 166 SER A CA 1
ATOM 1366 C C . SER A 1 166 ? -11.850 8.254 10.644 1.00 87.38 166 SER A C 1
ATOM 1368 O O . SER A 1 166 ? -11.593 8.271 11.848 1.00 87.38 166 SER A O 1
ATOM 1370 N N . LEU A 1 167 ? -11.901 9.373 9.915 1.00 83.81 167 LEU A N 1
ATOM 1371 C CA . LEU A 1 167 ? -11.550 10.712 10.407 1.00 83.81 167 LEU A CA 1
ATOM 1372 C C . LEU A 1 167 ? -12.752 11.676 10.446 1.00 83.81 167 LEU A C 1
ATOM 1374 O O . LEU A 1 167 ? -12.639 12.805 10.942 1.00 83.81 167 LEU A O 1
ATOM 1378 N N . GLY A 1 168 ? -13.912 11.254 9.931 1.00 83.94 168 GLY A N 1
ATOM 1379 C CA . GLY A 1 168 ? -15.134 12.052 9.888 1.00 83.94 168 GLY A CA 1
ATOM 1380 C C . GLY A 1 168 ? -14.954 13.344 9.085 1.00 83.94 168 GLY A C 1
ATOM 1381 O O . GLY A 1 168 ? -14.655 13.321 7.895 1.00 83.94 168 GLY A O 1
ATOM 1382 N N . LYS A 1 169 ? -15.141 14.504 9.733 1.00 79.50 169 LYS A N 1
ATOM 1383 C CA . LYS A 1 169 ? -15.032 15.824 9.077 1.00 79.50 169 LYS A CA 1
ATOM 1384 C C . LYS A 1 169 ? -13.587 16.253 8.782 1.00 79.50 169 LYS A C 1
ATOM 1386 O O . LYS A 1 169 ? -13.386 17.202 8.027 1.00 79.50 169 LYS A O 1
ATOM 1391 N N . ARG A 1 170 ? -12.583 15.602 9.382 1.00 76.81 170 ARG A N 1
ATOM 1392 C CA . ARG A 1 170 ? -11.165 15.906 9.140 1.00 76.81 170 ARG A CA 1
ATOM 1393 C C . ARG A 1 170 ? -10.723 15.136 7.890 1.00 76.81 170 ARG A C 1
ATOM 1395 O O . ARG A 1 170 ? -10.592 13.923 7.941 1.00 76.81 170 ARG A O 1
ATOM 1402 N N . SER A 1 171 ? -10.492 15.814 6.769 1.00 73.88 171 SER A N 1
ATOM 1403 C CA . SER A 1 171 ? -10.015 15.177 5.528 1.00 73.88 171 SER A CA 1
ATOM 1404 C C . SER A 1 171 ? -8.763 15.871 5.010 1.00 73.88 171 SER A C 1
ATOM 1406 O O . SER A 1 171 ? -8.587 17.073 5.223 1.00 73.88 171 SER A O 1
ATOM 1408 N N . ILE A 1 172 ? -7.851 15.116 4.384 1.00 72.81 172 ILE A N 1
ATOM 1409 C CA . ILE A 1 172 ? -6.676 15.734 3.755 1.00 72.81 172 ILE A CA 1
ATOM 1410 C C . ILE A 1 172 ? -7.096 16.219 2.376 1.00 72.81 172 ILE A C 1
ATOM 1412 O O . ILE A 1 172 ? -7.846 15.551 1.661 1.00 72.81 172 ILE A O 1
ATOM 1416 N N . THR A 1 173 ? -6.559 17.357 1.954 1.00 76.44 173 THR A N 1
ATOM 1417 C CA . THR A 1 173 ? -6.700 17.751 0.558 1.00 76.44 173 THR A CA 1
ATOM 1418 C C . THR A 1 173 ? -5.825 16.832 -0.277 1.00 76.44 173 THR A C 1
ATOM 1420 O O . THR A 1 173 ? -4.599 16.934 -0.260 1.00 76.44 173 THR A O 1
ATOM 1423 N N . VAL A 1 174 ? -6.467 15.928 -1.011 1.00 76.06 174 VAL A N 1
ATOM 1424 C CA . VAL A 1 174 ? -5.798 15.064 -1.977 1.00 76.06 174 VAL A CA 1
ATOM 1425 C C . VAL A 1 174 ? -5.957 15.674 -3.367 1.00 76.06 174 VAL A C 1
ATOM 1427 O O . VAL A 1 174 ? -7.070 15.743 -3.896 1.00 76.06 174 VAL A O 1
ATOM 1430 N N . THR A 1 175 ? -4.855 16.128 -3.971 1.00 78.31 175 THR A N 1
ATOM 1431 C CA . THR A 1 175 ? -4.884 16.761 -5.304 1.00 78.31 175 THR A CA 1
ATOM 1432 C C . THR A 1 175 ? -4.148 15.949 -6.360 1.00 78.31 175 THR A C 1
ATOM 1434 O O . THR A 1 175 ? -3.062 15.426 -6.115 1.00 78.31 175 THR A O 1
ATOM 1437 N N . LYS A 1 176 ? -4.738 15.895 -7.560 1.00 83.94 176 LYS A N 1
ATOM 1438 C CA . LYS A 1 176 ? -4.112 15.401 -8.789 1.00 83.94 176 LYS A CA 1
ATOM 1439 C C . LYS A 1 176 ? -3.337 16.544 -9.443 1.00 83.94 176 LYS A C 1
ATOM 1441 O O . LYS A 1 176 ? -3.942 17.536 -9.841 1.00 83.94 176 LYS A O 1
ATOM 1446 N N . LYS A 1 177 ? -2.020 16.403 -9.604 1.00 79.31 177 LYS A N 1
ATOM 1447 C CA . LYS A 1 177 ? -1.209 17.302 -10.445 1.00 79.31 177 LYS A CA 1
ATOM 1448 C C . LYS A 1 177 ? -0.643 16.540 -11.636 1.00 79.31 177 LYS A C 1
ATOM 1450 O O . LYS A 1 177 ? -0.001 15.508 -11.458 1.00 79.31 177 LYS A O 1
ATOM 1455 N N . ILE A 1 178 ? -0.870 17.070 -12.835 1.00 77.06 178 ILE A N 1
ATOM 1456 C CA . ILE A 1 178 ? -0.295 16.565 -14.085 1.00 77.06 178 ILE A CA 1
ATOM 1457 C C . ILE A 1 178 ? 0.910 17.448 -14.417 1.00 77.06 178 ILE A C 1
ATOM 1459 O O . ILE A 1 178 ? 0.766 18.662 -14.545 1.00 77.06 178 ILE A O 1
ATOM 1463 N N . ASN A 1 179 ? 2.102 16.862 -14.519 1.00 73.69 179 ASN A N 1
ATOM 1464 C CA . ASN A 1 179 ? 3.296 17.584 -14.977 1.00 73.69 179 ASN A CA 1
ATOM 1465 C C . ASN A 1 179 ? 3.478 17.431 -16.502 1.00 73.69 179 ASN A C 1
ATOM 1467 O O . ASN A 1 179 ? 2.919 16.506 -17.088 1.00 73.69 179 ASN A O 1
ATOM 1471 N N . ARG A 1 180 ? 4.292 18.288 -17.139 1.00 66.44 180 ARG A N 1
ATOM 1472 C CA . ARG A 1 180 ? 4.632 18.251 -18.579 1.00 66.44 180 ARG A CA 1
ATOM 1473 C C . ARG A 1 180 ? 5.181 16.896 -19.045 1.00 66.44 180 ARG A C 1
ATOM 1475 O O . ARG A 1 180 ? 4.990 16.537 -20.197 1.00 66.44 180 ARG A O 1
ATOM 1482 N N . ASP A 1 181 ? 5.764 16.109 -18.138 1.00 62.97 181 ASP A N 1
ATOM 1483 C CA . ASP A 1 181 ? 6.200 14.728 -18.40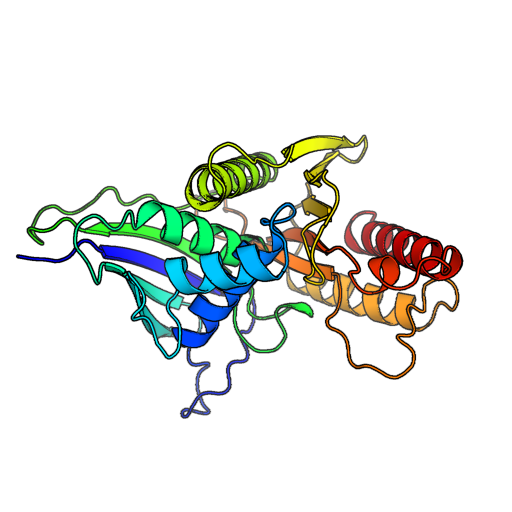7 1.00 62.97 181 ASP A CA 1
ATOM 1484 C C . ASP A 1 181 ? 5.055 13.692 -18.348 1.00 62.97 181 ASP A C 1
ATOM 1486 O O . ASP A 1 181 ? 5.312 12.488 -18.286 1.00 62.97 181 ASP A O 1
ATOM 1490 N N . PHE A 1 182 ? 3.797 14.147 -18.298 1.00 54.75 182 PHE A N 1
ATOM 1491 C CA . PHE A 1 182 ? 2.576 13.346 -18.150 1.00 54.75 182 PHE A CA 1
ATOM 1492 C C . PHE A 1 182 ? 2.596 12.427 -16.917 1.00 54.75 182 PHE A C 1
ATOM 1494 O O . PHE A 1 182 ? 2.015 11.348 -16.896 1.00 54.75 182 PHE A O 1
ATOM 1501 N N . LYS A 1 183 ? 3.276 12.847 -15.849 1.00 59.62 183 LYS A N 1
ATOM 1502 C CA . LYS A 1 183 ? 3.273 12.137 -14.565 1.00 59.62 183 LYS A CA 1
ATOM 1503 C C . LYS A 1 183 ? 2.142 12.662 -13.713 1.00 59.62 183 LYS A C 1
ATOM 1505 O O . LYS A 1 183 ? 1.996 13.878 -13.574 1.00 59.62 183 LYS A O 1
ATOM 1510 N N . CYS A 1 184 ? 1.385 11.744 -13.128 1.00 71.31 184 CYS A N 1
ATOM 1511 C CA . CYS A 1 184 ? 0.410 12.101 -12.126 1.00 71.31 184 CYS A CA 1
ATOM 1512 C C . CYS A 1 184 ? 1.042 12.055 -10.737 1.00 71.31 184 CYS A C 1
ATOM 1514 O O . CYS A 1 184 ? 1.649 11.053 -10.349 1.00 71.31 184 CYS A O 1
ATOM 1516 N N . LYS A 1 185 ? 0.870 13.153 -10.007 1.00 76.44 185 LYS A N 1
ATOM 1517 C CA . LYS A 1 185 ? 1.267 13.302 -8.616 1.00 76.44 185 LYS A CA 1
ATOM 1518 C C . LYS A 1 185 ? 0.019 13.429 -7.751 1.00 76.44 185 LYS A C 1
ATOM 1520 O O . LYS A 1 185 ? -0.797 14.317 -7.999 1.00 76.44 185 LYS A O 1
ATOM 1525 N N . VAL A 1 186 ? -0.099 12.573 -6.745 1.00 73.44 186 VAL A N 1
ATOM 1526 C CA . VAL A 1 186 ? -1.042 12.745 -5.637 1.00 73.44 186 VAL A CA 1
ATOM 1527 C C . VAL A 1 186 ? -0.290 13.435 -4.510 1.00 73.44 186 VAL A C 1
ATOM 1529 O O . VAL A 1 186 ? 0.742 12.923 -4.091 1.00 73.44 186 VAL A O 1
ATOM 1532 N N . ILE A 1 187 ? -0.756 14.602 -4.067 1.00 74.56 187 ILE A N 1
ATOM 1533 C CA . ILE A 1 187 ? -0.193 15.316 -2.910 1.00 74.56 187 ILE A CA 1
ATOM 1534 C C . ILE A 1 187 ? -1.204 15.272 -1.782 1.00 74.56 187 ILE A C 1
ATOM 1536 O O . ILE A 1 187 ? -2.382 15.553 -2.005 1.00 74.56 187 ILE A O 1
ATOM 1540 N N . THR A 1 188 ? -0.705 14.986 -0.592 1.00 69.62 188 THR A N 1
ATOM 1541 C CA . THR A 1 188 ? -1.392 15.173 0.680 1.00 69.62 188 THR A CA 1
ATOM 1542 C C . THR A 1 188 ? -0.856 16.454 1.326 1.00 69.62 188 THR A C 1
ATOM 1544 O O . THR A 1 188 ? 0.338 16.751 1.276 1.00 69.62 188 THR A O 1
ATOM 1547 N N . SER A 1 189 ? -1.737 17.267 1.896 1.00 70.50 189 SER A N 1
ATOM 1548 C CA . SER A 1 189 ? -1.337 18.469 2.630 1.00 70.50 189 SER A CA 1
ATOM 1549 C C . SER A 1 189 ? -2.008 18.501 3.994 1.00 70.50 189 SER A C 1
ATOM 1551 O O . SER A 1 189 ? -3.212 18.262 4.090 1.00 70.50 189 SER A O 1
ATOM 1553 N N . GLY A 1 190 ? -1.232 18.828 5.022 1.00 65.19 190 GLY A N 1
ATOM 1554 C CA . GLY A 1 190 ? -1.672 18.962 6.407 1.00 65.19 190 GLY A CA 1
ATOM 1555 C C . GLY A 1 190 ? -0.464 19.003 7.341 1.00 65.19 190 GLY A C 1
ATOM 1556 O O . GLY A 1 190 ? 0.587 18.458 7.003 1.00 65.19 190 GLY A O 1
ATOM 1557 N N . GLN A 1 191 ? -0.591 19.656 8.496 1.00 68.62 191 GLN A N 1
ATOM 1558 C CA . GLN A 1 191 ? 0.421 19.533 9.546 1.00 68.62 191 GLN A CA 1
ATOM 1559 C C . GLN A 1 191 ? 0.328 18.130 10.147 1.00 68.62 191 GLN A C 1
ATOM 1561 O O . GLN A 1 191 ? -0.734 17.725 10.618 1.00 68.62 191 GLN A O 1
ATOM 1566 N N . CYS A 1 192 ? 1.432 17.386 10.094 1.00 70.25 192 CYS A N 1
ATOM 1567 C CA . CYS A 1 192 ? 1.534 16.079 10.727 1.00 70.25 192 CYS A CA 1
ATOM 1568 C C . CYS A 1 192 ? 1.746 16.290 12.227 1.00 70.25 192 CYS A C 1
ATOM 1570 O O . CYS A 1 192 ? 2.807 16.753 12.637 1.00 70.25 192 CYS A O 1
ATOM 1572 N N . SER A 1 193 ? 0.742 15.970 13.040 1.00 74.31 193 SER A N 1
ATOM 1573 C CA . SER A 1 193 ? 0.812 16.118 14.502 1.00 74.31 193 SER A CA 1
ATOM 1574 C C . SER A 1 193 ? 1.452 14.914 15.200 1.00 74.31 193 SER A C 1
ATOM 1576 O O . SER A 1 193 ? 1.693 14.959 16.405 1.00 74.31 193 SER A O 1
ATOM 1578 N N . ASN A 1 194 ? 1.734 13.835 14.464 1.00 79.56 194 ASN A N 1
ATOM 1579 C CA . ASN A 1 194 ? 2.256 12.590 15.016 1.00 79.56 194 ASN A CA 1
ATOM 1580 C C . ASN A 1 194 ? 3.631 12.206 14.449 1.00 79.56 194 ASN A C 1
ATOM 1582 O O . ASN A 1 194 ? 4.115 12.739 13.449 1.00 79.56 194 ASN A O 1
ATOM 1586 N N . SER A 1 195 ? 4.265 11.249 15.127 1.00 82.50 195 SER A N 1
ATOM 1587 C CA . SER A 1 195 ? 5.599 10.750 14.802 1.00 82.50 195 SER A CA 1
ATOM 1588 C C . SER A 1 195 ? 5.612 9.591 13.787 1.00 82.50 195 SER A C 1
ATOM 1590 O O . SER A 1 195 ? 6.662 8.968 13.576 1.00 82.50 195 SER A O 1
ATOM 1592 N N . TYR A 1 196 ? 4.479 9.310 13.127 1.00 84.44 196 TYR A N 1
ATOM 1593 C CA . TYR A 1 196 ? 4.312 8.195 12.188 1.00 84.44 196 TYR A CA 1
ATOM 1594 C C . TYR A 1 196 ? 4.438 8.623 10.723 1.00 84.44 196 TYR A C 1
ATOM 1596 O O . TYR A 1 196 ? 3.928 9.677 10.347 1.00 84.44 196 TYR A O 1
ATOM 1604 N N . PRO A 1 197 ? 5.153 7.842 9.883 1.00 88.56 197 PRO A N 1
ATOM 1605 C CA . PRO A 1 197 ? 5.338 8.203 8.486 1.00 88.56 197 PRO A CA 1
ATOM 1606 C C . PRO A 1 197 ? 3.989 8.334 7.798 1.00 88.56 197 PRO A C 1
ATOM 1608 O O . PRO A 1 197 ? 3.177 7.410 7.839 1.00 88.56 197 PRO A O 1
ATOM 1611 N N . SER A 1 198 ? 3.783 9.461 7.139 1.00 90.75 198 SER A N 1
ATOM 1612 C CA . SER A 1 198 ? 2.556 9.782 6.424 1.00 90.75 198 SER A CA 1
ATOM 1613 C C . SER A 1 198 ? 2.814 9.923 4.939 1.00 90.75 198 SER A C 1
ATOM 1615 O O . SER A 1 198 ? 3.925 10.221 4.537 1.00 90.75 198 SER A O 1
ATOM 1617 N N . ILE A 1 199 ? 1.833 9.671 4.081 1.00 92.56 199 ILE A N 1
ATOM 1618 C CA . ILE A 1 199 ? 2.009 9.903 2.645 1.00 92.56 199 ILE A CA 1
ATOM 1619 C C . ILE A 1 199 ? 2.277 11.394 2.444 1.00 92.56 199 ILE A C 1
ATOM 1621 O O . ILE A 1 199 ? 1.538 12.195 3.004 1.00 92.56 199 ILE A O 1
ATOM 1625 N N . GLU A 1 200 ? 3.303 11.749 1.665 1.00 90.56 200 GLU A N 1
ATOM 1626 C CA . GLU A 1 200 ? 3.564 13.116 1.177 1.00 90.56 200 GLU A CA 1
ATOM 1627 C C . GLU A 1 200 ? 3.208 13.239 -0.305 1.00 90.56 200 GLU A C 1
ATOM 1629 O O . GLU A 1 200 ? 2.515 14.160 -0.746 1.00 90.56 200 GLU A O 1
ATOM 1634 N N . GLU A 1 201 ? 3.722 12.302 -1.105 1.00 92.44 201 GLU A N 1
ATOM 1635 C CA . GLU A 1 201 ? 3.501 12.290 -2.541 1.00 92.44 201 GLU A CA 1
ATOM 1636 C C . GLU A 1 201 ? 3.478 10.871 -3.113 1.00 92.44 201 GLU A C 1
ATOM 1638 O O . GLU A 1 201 ? 4.318 10.036 -2.783 1.00 92.44 201 GLU A O 1
ATOM 1643 N N . ILE A 1 202 ? 2.543 10.614 -4.028 1.00 94.38 202 ILE A N 1
ATOM 1644 C CA . ILE A 1 202 ? 2.497 9.382 -4.825 1.00 94.38 202 ILE A CA 1
ATOM 1645 C C . ILE A 1 202 ? 2.720 9.760 -6.284 1.00 94.38 202 ILE A C 1
ATOM 1647 O O . ILE A 1 202 ? 1.987 10.579 -6.840 1.00 94.38 202 ILE A O 1
ATOM 1651 N N . TRP A 1 203 ? 3.733 9.165 -6.900 1.00 93.81 203 TRP A N 1
ATOM 1652 C CA . TRP A 1 203 ? 4.074 9.336 -8.307 1.00 93.81 203 TRP A CA 1
ATOM 1653 C C . TRP A 1 203 ? 3.712 8.089 -9.084 1.00 93.81 203 TRP A C 1
ATOM 1655 O O . TRP A 1 203 ? 4.170 6.999 -8.754 1.00 93.81 203 TRP A O 1
ATOM 1665 N N . ILE A 1 204 ? 2.944 8.260 -10.153 1.00 94.12 204 ILE A N 1
ATOM 1666 C CA . ILE A 1 204 ? 2.492 7.149 -10.990 1.00 94.12 204 ILE A CA 1
ATOM 1667 C C . ILE A 1 204 ? 3.024 7.385 -12.398 1.00 94.12 204 ILE A C 1
ATOM 1669 O O . ILE A 1 204 ? 2.884 8.480 -12.950 1.00 94.12 204 ILE A O 1
ATOM 1673 N N . GLY A 1 205 ? 3.679 6.377 -12.968 1.00 92.56 205 GLY A N 1
ATOM 1674 C CA . GLY A 1 205 ? 4.235 6.438 -14.317 1.00 92.56 205 GLY A CA 1
ATOM 1675 C C . GLY A 1 205 ? 3.143 6.452 -15.383 1.00 92.56 205 GLY A C 1
ATOM 1676 O O . GLY A 1 205 ? 2.067 5.906 -15.193 1.00 92.56 205 GLY A O 1
ATOM 1677 N N . ASN A 1 206 ? 3.426 7.069 -16.523 1.00 89.06 206 ASN A N 1
ATOM 1678 C CA . ASN A 1 206 ? 2.567 7.048 -17.714 1.00 89.06 206 ASN A CA 1
ATOM 1679 C C . ASN A 1 206 ? 2.962 5.970 -18.727 1.00 89.06 206 ASN A C 1
ATOM 1681 O O . ASN A 1 206 ? 2.228 5.706 -19.674 1.00 89.06 206 ASN A O 1
ATOM 1685 N N . ARG A 1 207 ? 4.151 5.384 -18.571 1.00 90.44 207 ARG A N 1
ATOM 1686 C CA . ARG A 1 207 ? 4.697 4.380 -19.482 1.00 90.44 207 ARG A CA 1
ATOM 1687 C C . ARG A 1 207 ? 4.600 2.998 -18.858 1.00 90.44 207 ARG A C 1
ATOM 1689 O O . ARG A 1 207 ? 4.967 2.806 -17.698 1.00 90.44 207 ARG A O 1
ATOM 1696 N N . LYS A 1 208 ? 4.176 2.041 -19.679 1.00 94.75 208 LYS A N 1
ATOM 1697 C CA . LYS A 1 208 ? 4.279 0.610 -19.397 1.00 94.75 208 LYS A CA 1
ATOM 1698 C C . LYS A 1 208 ? 5.761 0.235 -19.452 1.00 94.75 208 LYS A C 1
ATOM 1700 O O . LYS A 1 208 ? 6.431 0.529 -20.440 1.00 94.75 208 LYS A O 1
ATOM 1705 N N . ILE A 1 209 ? 6.290 -0.369 -18.396 1.00 95.19 209 ILE A N 1
ATOM 1706 C CA . ILE A 1 209 ? 7.706 -0.739 -18.293 1.00 95.19 209 ILE A CA 1
ATOM 1707 C C . ILE A 1 209 ? 7.801 -2.217 -17.945 1.00 95.19 209 ILE A C 1
ATOM 1709 O O . ILE A 1 209 ? 6.989 -2.742 -17.188 1.00 95.19 209 ILE A O 1
ATOM 1713 N N . ASN A 1 210 ? 8.817 -2.898 -18.475 1.00 96.06 210 ASN A N 1
ATOM 1714 C CA . ASN A 1 210 ? 9.070 -4.272 -18.080 1.00 96.06 210 ASN A CA 1
ATOM 1715 C C . ASN A 1 210 ? 9.417 -4.358 -16.581 1.00 96.06 210 ASN A C 1
ATOM 1717 O O . ASN A 1 210 ? 10.334 -3.668 -16.128 1.00 96.06 210 ASN A O 1
ATOM 1721 N N . ILE A 1 211 ? 8.759 -5.238 -15.821 1.00 94.38 211 ILE A N 1
ATOM 1722 C CA . ILE A 1 211 ? 8.952 -5.338 -14.363 1.00 94.38 211 ILE A CA 1
ATOM 1723 C C . ILE A 1 211 ? 10.421 -5.558 -13.966 1.00 94.38 211 ILE A C 1
ATOM 1725 O O . ILE A 1 211 ? 10.916 -4.918 -13.038 1.00 94.38 211 ILE A O 1
ATOM 1729 N N . LYS A 1 212 ? 11.187 -6.365 -14.717 1.00 93.94 212 LYS A N 1
ATOM 1730 C CA . LYS A 1 212 ? 12.618 -6.586 -14.434 1.00 93.94 212 LYS A CA 1
ATOM 1731 C C . LYS A 1 212 ? 13.435 -5.307 -14.628 1.00 93.94 212 LYS A C 1
ATOM 1733 O O . LYS A 1 212 ? 14.350 -5.032 -13.849 1.00 93.94 212 LYS A O 1
ATOM 1738 N N . ILE A 1 213 ? 13.102 -4.513 -15.650 1.00 94.50 213 ILE A N 1
ATOM 1739 C CA . ILE A 1 213 ? 13.733 -3.210 -15.900 1.00 94.50 213 ILE A CA 1
ATOM 1740 C C . ILE A 1 213 ? 13.400 -2.243 -14.764 1.00 94.50 213 ILE A C 1
ATOM 1742 O O . ILE A 1 213 ? 14.306 -1.567 -14.269 1.00 94.50 213 ILE A O 1
ATOM 1746 N N . LEU A 1 214 ? 12.143 -2.208 -14.309 1.00 93.50 214 LEU A N 1
ATOM 1747 C CA . LEU A 1 214 ? 11.724 -1.379 -13.181 1.00 93.50 214 LEU A CA 1
ATOM 1748 C C . LEU A 1 214 ? 12.492 -1.746 -11.905 1.00 93.50 214 LEU A C 1
ATOM 1750 O O . LEU A 1 214 ? 13.139 -0.879 -11.316 1.00 93.50 214 LEU A O 1
ATOM 1754 N N . MET A 1 215 ? 12.508 -3.027 -11.522 1.00 91.94 215 MET A N 1
ATOM 1755 C CA . MET A 1 215 ? 13.224 -3.501 -10.331 1.00 91.94 215 MET A CA 1
ATOM 1756 C C . MET A 1 215 ? 14.717 -3.146 -10.387 1.00 91.94 215 MET A C 1
ATOM 1758 O O . MET A 1 215 ? 15.280 -2.632 -9.419 1.00 91.94 215 MET A O 1
ATOM 1762 N N . ASN A 1 216 ? 15.373 -3.365 -11.531 1.00 92.94 216 ASN A N 1
ATOM 1763 C CA . ASN A 1 216 ? 16.783 -3.012 -11.710 1.00 92.94 216 ASN A CA 1
ATOM 1764 C C . ASN A 1 216 ? 17.014 -1.498 -11.637 1.00 92.94 216 ASN A C 1
ATOM 1766 O O . ASN A 1 216 ? 18.024 -1.051 -11.085 1.00 92.94 216 ASN A O 1
ATOM 1770 N N . THR A 1 217 ? 16.079 -0.707 -12.164 1.00 93.31 217 THR A N 1
ATOM 1771 C CA . THR A 1 217 ? 16.137 0.757 -12.133 1.00 93.31 217 THR A CA 1
ATOM 1772 C C . THR A 1 217 ? 15.994 1.282 -10.711 1.00 93.31 217 THR A C 1
ATOM 1774 O O . THR A 1 217 ? 16.832 2.077 -10.288 1.00 93.31 217 THR A O 1
ATOM 1777 N N . VAL A 1 218 ? 15.029 0.777 -9.939 1.00 91.81 218 VAL A N 1
ATOM 1778 C CA . VAL A 1 218 ? 14.846 1.112 -8.518 1.00 91.81 218 VAL A CA 1
ATOM 1779 C C . VAL A 1 218 ? 16.082 0.725 -7.701 1.00 91.81 218 VAL A C 1
ATOM 1781 O O . VAL A 1 218 ? 16.636 1.564 -6.988 1.00 91.81 218 VAL A O 1
ATOM 1784 N N . LYS A 1 219 ? 16.593 -0.504 -7.860 1.00 90.69 219 LYS A N 1
ATOM 1785 C CA . LYS A 1 219 ? 17.813 -0.968 -7.172 1.00 90.69 219 LYS A CA 1
ATOM 1786 C C . LYS A 1 219 ? 19.035 -0.119 -7.514 1.00 90.69 219 LYS A C 1
ATOM 1788 O O . LYS A 1 219 ? 19.844 0.192 -6.640 1.00 90.69 219 LYS A O 1
ATOM 1793 N N . LYS A 1 220 ? 19.211 0.242 -8.789 1.00 91.94 220 LYS A N 1
ATOM 1794 C CA . LYS A 1 220 ? 20.301 1.130 -9.219 1.00 91.94 220 LYS A CA 1
ATOM 1795 C C . LYS A 1 220 ? 20.121 2.531 -8.637 1.00 91.94 220 LYS A C 1
ATOM 1797 O O . LYS A 1 220 ? 21.090 3.074 -8.124 1.00 91.94 220 LYS A O 1
ATOM 1802 N N . ALA A 1 221 ? 18.905 3.077 -8.646 1.00 91.06 221 ALA A N 1
ATOM 1803 C CA . ALA A 1 221 ? 18.619 4.388 -8.076 1.00 91.06 221 ALA A CA 1
ATOM 1804 C C . ALA A 1 221 ? 18.979 4.452 -6.589 1.00 91.06 221 ALA A C 1
ATOM 1806 O O . ALA A 1 221 ? 19.712 5.352 -6.193 1.00 91.06 221 ALA A O 1
ATOM 1807 N N . LYS A 1 222 ? 18.568 3.455 -5.793 1.00 88.00 222 LYS A N 1
ATOM 1808 C CA . LYS A 1 222 ? 18.928 3.367 -4.367 1.00 88.00 222 LYS A CA 1
ATOM 1809 C C . LYS A 1 222 ? 20.446 3.337 -4.164 1.00 88.00 222 LYS A C 1
ATOM 1811 O O . LYS A 1 222 ? 20.972 4.184 -3.450 1.00 88.00 222 LYS A O 1
ATOM 1816 N N . ARG A 1 223 ? 21.157 2.444 -4.865 1.00 88.88 223 ARG A N 1
ATOM 1817 C CA . ARG A 1 223 ? 22.627 2.333 -4.771 1.00 88.88 223 ARG A CA 1
ATOM 1818 C C . ARG A 1 223 ? 23.357 3.612 -5.183 1.00 88.88 223 ARG A C 1
ATOM 1820 O O . ARG A 1 223 ? 24.350 3.973 -4.560 1.00 88.88 223 ARG A O 1
ATOM 1827 N N . ASP A 1 224 ? 22.904 4.277 -6.243 1.00 89.31 224 ASP A N 1
ATOM 1828 C CA . ASP A 1 224 ? 23.510 5.528 -6.708 1.00 89.31 224 ASP A CA 1
ATOM 1829 C C . ASP A 1 224 ? 23.325 6.647 -5.668 1.00 89.31 224 ASP A C 1
ATOM 1831 O O . ASP A 1 224 ? 24.253 7.414 -5.417 1.00 89.31 224 ASP A O 1
ATOM 1835 N N . LEU A 1 225 ? 22.144 6.729 -5.046 1.00 87.12 225 LEU A N 1
ATOM 1836 C CA . LEU A 1 225 ? 21.836 7.734 -4.023 1.00 87.12 225 LEU A CA 1
ATOM 1837 C C . LEU A 1 225 ? 22.595 7.480 -2.721 1.00 87.12 225 LEU A C 1
ATOM 1839 O O . LEU A 1 225 ? 23.121 8.424 -2.144 1.00 87.12 225 LEU A O 1
ATOM 1843 N N . GLU A 1 226 ? 22.743 6.219 -2.309 1.00 84.56 226 GLU A N 1
ATOM 1844 C CA . GLU A 1 226 ? 23.570 5.835 -1.155 1.00 84.56 226 GLU A CA 1
ATOM 1845 C C . GLU A 1 226 ? 25.043 6.247 -1.330 1.00 84.56 226 GLU A C 1
ATOM 1847 O O . GLU A 1 226 ? 25.731 6.543 -0.352 1.00 84.56 226 GLU A O 1
ATOM 1852 N N . LYS A 1 227 ? 25.545 6.304 -2.571 1.00 88.00 227 LYS A N 1
ATOM 1853 C CA . LYS A 1 227 ? 26.909 6.769 -2.880 1.00 88.00 227 LYS A CA 1
ATOM 1854 C C . LYS A 1 227 ? 27.027 8.291 -2.970 1.00 88.00 227 LYS A C 1
ATOM 1856 O O . LYS A 1 227 ? 28.114 8.827 -2.757 1.00 88.00 227 LYS A O 1
ATOM 1861 N N . ASN A 1 228 ? 25.945 8.993 -3.295 1.00 85.88 228 ASN A N 1
ATOM 1862 C CA . ASN A 1 228 ? 25.958 10.442 -3.444 1.00 85.88 228 ASN A CA 1
ATOM 1863 C C . ASN A 1 228 ? 25.873 11.118 -2.072 1.00 85.88 228 ASN A C 1
ATOM 1865 O O . ASN A 1 228 ? 24.810 11.130 -1.467 1.00 85.88 228 ASN A O 1
ATOM 1869 N N . LYS A 1 229 ? 26.959 11.749 -1.607 1.00 81.31 229 LYS A N 1
ATOM 1870 C CA . LYS A 1 229 ? 26.991 12.460 -0.313 1.00 81.31 229 LYS A CA 1
ATOM 1871 C C . LYS A 1 229 ? 25.867 13.496 -0.149 1.00 81.31 229 LYS A C 1
ATOM 1873 O O . LYS A 1 229 ? 25.382 13.657 0.959 1.00 81.31 229 LYS A O 1
ATOM 1878 N N . LYS A 1 230 ? 25.407 14.138 -1.232 1.00 81.12 230 LYS A N 1
ATOM 1879 C CA . LYS A 1 230 ? 24.290 15.108 -1.199 1.00 81.12 230 LYS A CA 1
ATOM 1880 C C . LYS A 1 230 ? 22.913 14.459 -1.014 1.00 81.12 230 LYS A C 1
ATOM 1882 O O . LYS A 1 230 ? 21.954 15.141 -0.683 1.00 81.12 230 LYS A O 1
ATOM 1887 N N . CYS A 1 231 ? 22.818 13.156 -1.265 1.00 75.50 231 CYS A N 1
ATOM 1888 C CA . CYS A 1 231 ? 21.617 12.343 -1.076 1.00 75.50 231 CYS A CA 1
ATOM 1889 C C . CYS A 1 231 ? 21.824 11.278 0.009 1.00 75.50 231 CYS A C 1
ATOM 1891 O O . CYS A 1 231 ? 20.957 10.418 0.184 1.00 75.50 231 CYS A O 1
ATOM 1893 N N . GLN A 1 232 ? 22.972 11.296 0.704 1.00 70.44 232 GLN A N 1
ATOM 1894 C CA . GLN A 1 232 ? 23.252 10.404 1.818 1.00 70.44 232 GLN A CA 1
ATOM 1895 C C . GLN A 1 232 ? 22.414 10.865 2.990 1.00 70.44 232 GLN A C 1
ATOM 1897 O O . GLN A 1 232 ? 22.881 11.556 3.888 1.00 70.44 232 GLN A O 1
ATOM 1902 N N . TYR A 1 233 ? 21.174 10.406 2.981 1.00 64.12 233 TYR A N 1
ATOM 1903 C CA . TYR A 1 233 ? 20.311 10.466 4.131 1.00 64.12 233 TYR A CA 1
ATOM 1904 C C . TYR A 1 233 ? 20.813 9.435 5.156 1.00 64.12 233 TYR A C 1
ATOM 1906 O O . TYR A 1 233 ? 20.331 8.304 5.250 1.00 64.12 233 TYR A O 1
ATOM 1914 N N . LYS A 1 234 ? 21.920 9.776 5.829 1.00 58.28 234 LYS A N 1
ATOM 1915 C CA . LYS A 1 234 ? 22.524 8.968 6.887 1.00 58.28 234 LYS A CA 1
ATOM 1916 C C . LYS A 1 234 ? 21.773 9.256 8.168 1.00 58.28 234 LYS A C 1
ATOM 1918 O O . LYS A 1 234 ? 22.095 10.188 8.893 1.00 58.28 234 LYS A O 1
ATOM 1923 N N . PHE A 1 235 ? 20.826 8.385 8.469 1.00 56.88 235 PHE A N 1
ATOM 1924 C CA . PHE A 1 235 ? 20.269 8.273 9.802 1.00 56.88 235 PHE A CA 1
ATOM 1925 C C . PHE A 1 235 ? 21.408 8.021 10.800 1.00 56.88 235 PHE A C 1
ATOM 1927 O O . PHE A 1 235 ? 21.928 6.904 10.890 1.00 56.88 235 PHE A O 1
ATOM 1934 N N . LYS A 1 236 ? 21.855 9.051 11.525 1.00 50.72 236 LYS A N 1
ATOM 1935 C CA . LYS A 1 236 ? 22.783 8.859 12.641 1.00 50.72 236 LYS A CA 1
ATOM 1936 C C . LYS A 1 236 ? 22.090 7.925 13.649 1.00 50.72 236 LYS A C 1
ATOM 1938 O O . LYS A 1 236 ? 21.040 8.243 14.191 1.00 50.72 236 LYS A O 1
ATOM 1943 N N . ASN A 1 237 ? 22.675 6.748 13.859 1.00 49.56 237 ASN A N 1
ATOM 1944 C CA . ASN A 1 237 ? 22.419 5.810 14.962 1.00 49.56 237 ASN A CA 1
ATOM 1945 C C . ASN A 1 237 ? 21.100 5.013 15.025 1.00 49.56 237 ASN A C 1
ATOM 1947 O O . ASN A 1 237 ? 20.972 4.201 15.940 1.00 49.56 237 ASN A O 1
ATOM 1951 N N . ILE A 1 238 ? 20.149 5.128 14.088 1.00 55.84 238 ILE A N 1
ATOM 1952 C CA . ILE A 1 238 ? 18.894 4.346 14.158 1.00 55.84 238 ILE A CA 1
ATOM 1953 C C . ILE A 1 238 ? 18.534 3.733 12.792 1.00 55.84 238 ILE A C 1
ATOM 1955 O O . ILE A 1 238 ? 18.596 4.377 11.746 1.00 55.84 238 ILE A O 1
ATOM 1959 N N . ARG A 1 239 ? 18.179 2.438 12.789 1.00 51.12 239 ARG A N 1
ATOM 1960 C CA . ARG A 1 239 ? 17.755 1.680 11.595 1.00 51.12 239 ARG A CA 1
ATOM 1961 C C . ARG A 1 239 ? 16.328 2.065 11.199 1.00 51.12 239 ARG A C 1
ATOM 1963 O O . ARG A 1 239 ? 15.386 1.345 11.526 1.00 51.12 239 ARG A O 1
ATOM 1970 N N . TYR A 1 240 ? 16.152 3.173 10.494 1.00 58.72 240 TYR A N 1
ATOM 1971 C CA . TYR A 1 240 ? 14.819 3.573 10.053 1.00 58.72 240 TYR A CA 1
ATOM 1972 C C . TYR A 1 240 ? 14.355 2.851 8.786 1.00 58.72 240 TYR A C 1
ATOM 1974 O O . TYR A 1 240 ? 15.130 2.326 7.980 1.00 58.72 240 TYR A O 1
ATOM 1982 N N . ALA A 1 241 ? 13.033 2.813 8.636 1.00 64.62 241 ALA A N 1
ATOM 1983 C CA . ALA A 1 241 ? 12.364 2.398 7.418 1.00 64.62 241 ALA A CA 1
ATOM 1984 C C . ALA A 1 241 ? 12.759 3.314 6.249 1.00 64.62 241 ALA A C 1
ATOM 1986 O O . ALA A 1 241 ? 12.901 4.518 6.431 1.00 64.62 241 ALA A O 1
ATOM 1987 N N . SER A 1 242 ? 12.888 2.764 5.038 1.00 73.81 242 SER A N 1
ATOM 1988 C CA . SER A 1 242 ? 13.017 3.605 3.844 1.00 73.81 242 SER A CA 1
ATOM 1989 C C . SER A 1 242 ? 11.751 4.462 3.699 1.00 73.81 242 SER A C 1
ATOM 1991 O O . SER A 1 242 ? 10.661 3.886 3.727 1.00 73.81 242 SER A O 1
ATOM 1993 N N . PRO A 1 243 ? 11.873 5.789 3.521 1.00 86.00 243 PRO A N 1
ATOM 1994 C CA . PRO A 1 243 ? 10.725 6.676 3.336 1.00 86.00 243 PRO A CA 1
ATOM 1995 C C . PRO A 1 243 ? 10.135 6.579 1.920 1.00 86.00 243 PRO A C 1
ATOM 1997 O O . PRO A 1 243 ? 9.227 7.323 1.573 1.00 86.00 243 PRO A O 1
ATOM 2000 N N . VAL A 1 244 ? 10.653 5.672 1.083 1.00 90.00 244 VAL A N 1
ATOM 2001 C CA . VAL A 1 244 ? 10.225 5.497 -0.304 1.00 90.00 244 VAL A CA 1
ATOM 2002 C C . VAL A 1 244 ? 9.784 4.065 -0.537 1.00 90.00 244 VAL A C 1
ATOM 2004 O O . VAL A 1 244 ? 10.570 3.123 -0.405 1.00 90.00 244 VAL A O 1
ATOM 2007 N N . TYR A 1 245 ? 8.527 3.925 -0.933 1.00 92.56 245 TYR A N 1
ATOM 2008 C CA . TYR A 1 245 ? 7.932 2.683 -1.394 1.00 92.56 245 TYR A CA 1
ATOM 2009 C C . TYR A 1 245 ? 7.931 2.675 -2.914 1.00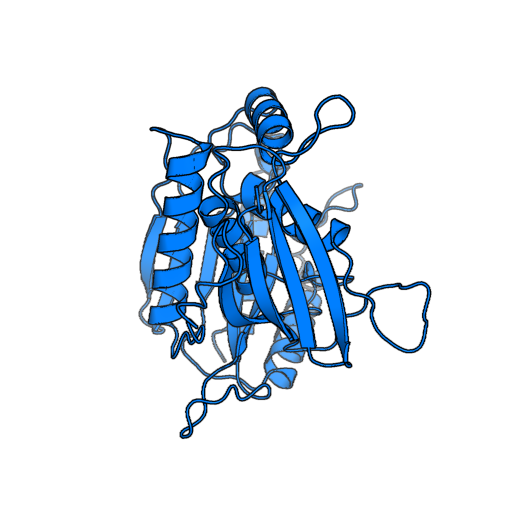 92.56 245 TYR A C 1
ATOM 2011 O O . TYR A 1 245 ? 7.558 3.658 -3.550 1.00 92.56 245 TYR A O 1
ATOM 2019 N N . ALA A 1 246 ? 8.378 1.564 -3.486 1.00 93.38 246 ALA A N 1
ATOM 2020 C CA . ALA A 1 246 ? 8.323 1.326 -4.915 1.00 93.38 246 ALA A CA 1
ATOM 2021 C C . ALA A 1 246 ? 7.406 0.131 -5.158 1.00 93.38 246 ALA A C 1
ATOM 2023 O O . ALA A 1 246 ? 7.803 -1.004 -4.891 1.00 93.38 246 ALA A O 1
ATOM 2024 N N . SER A 1 247 ? 6.202 0.408 -5.647 1.00 94.88 247 SER A N 1
ATOM 2025 C CA . SER A 1 247 ? 5.246 -0.592 -6.099 1.00 94.88 247 SER A CA 1
ATOM 2026 C C . SER A 1 247 ? 5.007 -0.461 -7.602 1.00 94.88 247 SER A C 1
ATOM 2028 O O . SER A 1 247 ? 5.647 0.322 -8.318 1.00 94.88 247 SER A O 1
ATOM 2030 N N . SER A 1 248 ? 4.128 -1.302 -8.122 1.00 95.38 248 SER A N 1
ATOM 2031 C CA . SER A 1 248 ? 3.732 -1.255 -9.519 1.00 95.38 248 SER A CA 1
ATOM 2032 C C . SER A 1 248 ? 2.367 -1.899 -9.692 1.00 95.38 248 SER A C 1
ATOM 2034 O O . SER A 1 248 ? 1.943 -2.666 -8.832 1.00 95.38 248 SER A O 1
ATOM 2036 N N . TYR A 1 249 ? 1.694 -1.595 -10.795 1.00 95.69 249 TYR A N 1
ATOM 2037 C CA . TYR A 1 249 ? 0.409 -2.195 -11.137 1.00 95.69 249 TYR A CA 1
ATOM 2038 C C . TYR A 1 249 ? 0.493 -2.852 -12.522 1.00 95.69 249 TYR A C 1
ATOM 2040 O O . TYR A 1 249 ? 1.038 -2.224 -13.437 1.00 95.69 249 TYR A O 1
ATOM 2048 N N . PRO A 1 250 ? 0.022 -4.100 -12.702 1.00 95.62 250 PRO A N 1
ATOM 2049 C CA . PRO A 1 250 ? 0.127 -4.796 -13.977 1.00 95.62 250 PRO A CA 1
ATOM 2050 C C . PRO A 1 250 ? -0.828 -4.195 -15.003 1.00 95.62 250 PRO A C 1
ATOM 2052 O O . PRO A 1 250 ? -1.898 -3.693 -14.669 1.00 95.62 250 PRO A O 1
ATOM 2055 N N . VAL A 1 251 ? -0.433 -4.251 -16.269 1.00 93.25 251 VAL A N 1
ATOM 2056 C CA . VAL A 1 251 ? -1.207 -3.658 -17.360 1.00 93.25 251 VAL A CA 1
ATOM 2057 C C . VAL A 1 251 ? -2.049 -4.717 -18.054 1.00 93.25 251 VAL A C 1
ATOM 2059 O O . VAL A 1 251 ? -1.647 -5.873 -18.135 1.00 93.25 251 VAL A O 1
ATOM 2062 N N . LEU A 1 252 ? -3.203 -4.324 -18.588 1.00 92.31 252 LEU A N 1
ATOM 2063 C CA . LEU A 1 252 ? -4.028 -5.209 -19.403 1.00 92.31 252 LEU A CA 1
ATOM 2064 C C . LEU A 1 252 ? -3.470 -5.338 -20.832 1.00 92.31 252 LEU A C 1
ATOM 2066 O O . LEU A 1 252 ? -3.061 -4.341 -21.441 1.00 92.31 252 LEU A O 1
ATOM 2070 N N . ASN A 1 253 ? -3.459 -6.563 -21.356 1.00 91.88 253 ASN A N 1
ATOM 2071 C CA . ASN A 1 253 ? -3.208 -6.871 -22.761 1.00 91.88 253 ASN A CA 1
ATOM 2072 C C . ASN A 1 253 ? -4.461 -6.575 -23.619 1.00 91.88 253 ASN A C 1
ATOM 2074 O O . ASN A 1 253 ? -5.482 -6.103 -23.114 1.00 91.88 253 ASN A O 1
ATOM 2078 N N . GLU A 1 254 ? -4.383 -6.842 -24.923 1.00 90.69 254 GLU A N 1
ATOM 2079 C CA . GLU A 1 254 ? -5.481 -6.595 -25.875 1.00 90.69 254 GLU A CA 1
ATOM 2080 C C . GLU A 1 254 ? -6.727 -7.455 -25.597 1.00 90.69 254 GLU A C 1
ATOM 2082 O O . GLU A 1 254 ? -7.847 -7.027 -25.860 1.00 90.69 254 GLU A O 1
ATOM 2087 N N . GLU A 1 255 ? -6.546 -8.621 -24.978 1.00 92.44 255 GLU A N 1
ATOM 2088 C CA . GLU A 1 255 ? -7.614 -9.538 -24.555 1.00 92.44 255 GLU A CA 1
ATOM 2089 C C . GLU A 1 255 ? -8.233 -9.125 -23.203 1.00 92.44 255 GLU A C 1
ATOM 2091 O O . GLU A 1 255 ? -9.196 -9.722 -22.716 1.00 92.44 255 GLU A O 1
ATOM 2096 N N . GLY A 1 256 ? -7.697 -8.074 -22.574 1.00 89.44 256 GLY A N 1
ATOM 2097 C CA . GLY A 1 256 ? -8.132 -7.594 -21.270 1.00 89.44 256 GLY A CA 1
ATOM 2098 C C . GLY A 1 256 ? -7.659 -8.463 -20.102 1.00 89.44 256 GLY A C 1
ATOM 2099 O O . GLY A 1 256 ? -8.272 -8.401 -19.033 1.00 89.44 256 GLY A O 1
ATOM 2100 N N . GLU A 1 257 ? -6.610 -9.260 -20.273 1.00 91.06 257 GLU A N 1
ATOM 2101 C CA . GLU A 1 257 ? -5.921 -10.010 -19.219 1.00 91.06 257 GLU A CA 1
ATOM 2102 C C . GLU A 1 257 ? -4.680 -9.263 -18.720 1.00 91.06 257 GLU A C 1
ATOM 2104 O O . GLU A 1 257 ? -4.093 -8.458 -19.436 1.00 91.06 257 GLU A O 1
ATOM 2109 N N . PHE A 1 258 ? -4.247 -9.521 -17.487 1.00 92.25 258 PHE A N 1
ATOM 2110 C CA . PHE A 1 258 ? -3.059 -8.869 -16.932 1.00 92.25 258 PHE A CA 1
ATOM 2111 C C . PHE A 1 258 ? -1.755 -9.427 -17.524 1.00 92.25 258 PHE A C 1
ATOM 2113 O O . PHE A 1 258 ? -1.416 -10.591 -17.311 1.00 92.25 258 PHE A O 1
ATOM 2120 N N . ASP A 1 259 ? -0.963 -8.573 -18.172 1.00 94.06 259 ASP A N 1
ATOM 2121 C CA . ASP A 1 259 ? 0.417 -8.864 -18.553 1.00 94.06 259 ASP A CA 1
ATOM 2122 C C . ASP A 1 259 ? 1.366 -8.551 -17.388 1.00 94.06 259 ASP A C 1
ATOM 2124 O O . ASP A 1 259 ? 1.804 -7.420 -17.188 1.00 94.06 259 ASP A O 1
ATOM 2128 N N . LEU A 1 260 ? 1.745 -9.583 -16.632 1.00 93.38 260 LEU A N 1
ATOM 2129 C CA . LEU A 1 260 ? 2.660 -9.452 -15.489 1.00 93.38 260 LEU A CA 1
ATOM 2130 C C . LEU A 1 260 ? 4.090 -9.045 -15.882 1.00 93.38 260 LEU A C 1
ATOM 2132 O O . LEU A 1 260 ? 4.905 -8.737 -15.012 1.00 93.38 260 LEU A O 1
ATOM 2136 N N . LYS A 1 261 ? 4.436 -9.046 -17.177 1.00 95.06 261 LYS A N 1
ATOM 2137 C CA . LYS A 1 261 ? 5.737 -8.549 -17.635 1.00 95.06 261 LYS A CA 1
ATOM 2138 C C . LYS A 1 261 ? 5.745 -7.033 -17.736 1.00 95.06 261 LYS A C 1
ATOM 2140 O O . LYS A 1 261 ? 6.831 -6.468 -17.610 1.00 95.06 261 LYS A O 1
ATOM 2145 N N . LEU A 1 262 ? 4.598 -6.394 -17.965 1.00 95.56 262 LEU A N 1
ATOM 2146 C CA . LEU A 1 262 ? 4.464 -4.955 -18.176 1.00 95.56 262 LEU A CA 1
ATOM 2147 C C . LEU A 1 262 ? 3.674 -4.309 -17.041 1.00 95.56 262 LEU A C 1
ATOM 2149 O O . LEU A 1 262 ? 2.541 -4.673 -16.748 1.00 95.56 262 LEU A O 1
ATOM 2153 N N . VAL A 1 263 ? 4.270 -3.296 -16.424 1.00 96.25 263 VAL A N 1
ATOM 2154 C CA . VAL A 1 263 ? 3.691 -2.631 -15.260 1.00 96.25 263 VAL A CA 1
ATOM 2155 C C . VAL A 1 263 ? 3.731 -1.117 -15.394 1.00 96.25 263 VAL A C 1
ATOM 2157 O O . VAL A 1 263 ? 4.582 -0.556 -16.091 1.00 96.25 263 VAL A O 1
ATOM 2160 N N . ILE A 1 264 ? 2.835 -0.451 -14.677 1.00 95.50 264 ILE A N 1
ATOM 2161 C CA . ILE A 1 264 ? 2.894 0.980 -14.405 1.00 95.50 264 ILE A CA 1
ATOM 2162 C C . ILE A 1 264 ? 3.598 1.168 -13.053 1.00 95.50 264 ILE A C 1
ATOM 2164 O O . ILE A 1 264 ? 3.101 0.667 -12.043 1.00 95.50 264 ILE A O 1
ATOM 2168 N N . PRO A 1 265 ? 4.757 1.849 -12.999 1.00 95.38 265 PRO A N 1
ATOM 2169 C CA . PRO A 1 265 ? 5.453 2.089 -11.738 1.00 95.38 265 PRO A CA 1
ATOM 2170 C C . PRO A 1 265 ? 4.707 3.081 -10.848 1.00 95.38 265 PRO A C 1
ATOM 2172 O O . PRO A 1 265 ? 4.229 4.113 -11.326 1.00 95.38 265 PRO A O 1
ATOM 2175 N N . ILE A 1 266 ? 4.692 2.800 -9.548 1.00 95.38 266 ILE A N 1
ATOM 2176 C CA . ILE A 1 266 ? 4.104 3.643 -8.507 1.00 95.38 266 ILE A CA 1
ATOM 2177 C C . ILE A 1 266 ? 5.174 3.864 -7.435 1.00 95.38 266 ILE A C 1
ATOM 2179 O O . ILE A 1 266 ? 5.709 2.914 -6.871 1.00 95.38 266 ILE A O 1
ATOM 2183 N N . ILE A 1 267 ? 5.523 5.119 -7.162 1.00 94.94 267 ILE A N 1
ATOM 2184 C CA . ILE A 1 267 ? 6.479 5.480 -6.114 1.00 94.94 267 ILE A CA 1
ATOM 2185 C C . ILE A 1 267 ? 5.767 6.335 -5.075 1.00 94.94 267 ILE A C 1
ATOM 2187 O O . ILE A 1 267 ? 5.331 7.443 -5.385 1.00 94.94 267 ILE A O 1
ATOM 2191 N N . THR A 1 268 ? 5.702 5.846 -3.842 1.00 94.88 268 THR A N 1
ATOM 2192 C CA . THR A 1 268 ? 5.120 6.575 -2.714 1.00 94.88 268 THR A CA 1
ATOM 2193 C C . THR A 1 268 ? 6.230 7.079 -1.808 1.00 94.88 268 THR A C 1
ATOM 2195 O O . THR A 1 268 ? 7.016 6.295 -1.276 1.00 94.88 268 THR A O 1
ATOM 2198 N N . PHE A 1 269 ? 6.287 8.392 -1.632 1.00 93.06 269 PHE A N 1
ATOM 2199 C CA . PHE A 1 269 ? 7.163 9.053 -0.680 1.00 93.06 269 PHE A CA 1
ATOM 2200 C C . PHE A 1 269 ? 6.383 9.368 0.585 1.00 93.06 269 PHE A C 1
ATOM 2202 O O . PHE A 1 269 ? 5.254 9.869 0.532 1.00 93.06 269 PHE A O 1
ATOM 2209 N N . LEU A 1 270 ? 7.003 9.057 1.713 1.00 91.56 270 LEU A N 1
ATOM 2210 C CA . LEU A 1 270 ? 6.446 9.278 3.030 1.00 91.56 270 LEU A CA 1
ATOM 2211 C C . LEU A 1 270 ? 7.167 10.412 3.738 1.00 91.56 270 LEU A C 1
ATOM 2213 O O . LEU A 1 270 ? 8.340 10.676 3.475 1.00 91.56 270 LEU A O 1
ATOM 2217 N N . SER A 1 271 ? 6.474 11.032 4.676 1.00 87.75 271 SER A N 1
ATOM 2218 C CA . SER A 1 271 ? 7.032 12.041 5.535 1.00 87.75 271 SER A CA 1
ATOM 2219 C C . SER A 1 271 ?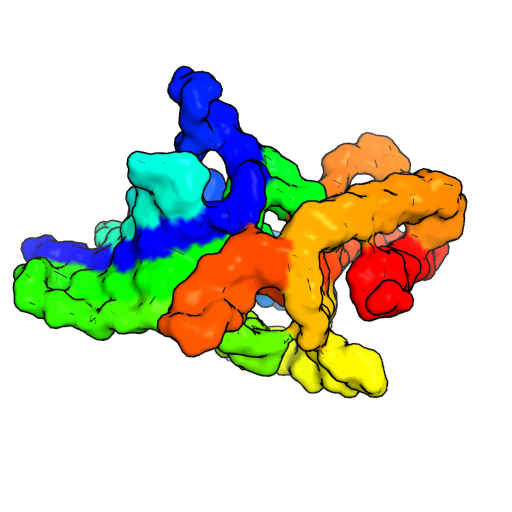 8.101 11.450 6.410 1.00 87.75 271 SER A C 1
ATOM 2221 O O . SER A 1 271 ? 8.069 10.291 6.849 1.00 87.75 271 SER A O 1
ATOM 2223 N N . ASN A 1 272 ? 9.093 12.289 6.627 1.00 75.88 272 ASN A N 1
ATOM 2224 C CA . ASN A 1 272 ? 10.203 11.950 7.460 1.00 75.88 272 ASN A CA 1
ATOM 2225 C C . ASN A 1 272 ? 9.951 12.487 8.859 1.00 75.88 272 ASN A C 1
ATOM 2227 O O . ASN A 1 272 ? 10.329 13.601 9.205 1.00 75.88 272 ASN A O 1
ATOM 2231 N N . THR A 1 273 ? 9.296 11.673 9.674 1.00 69.69 273 THR A N 1
ATOM 2232 C CA . THR A 1 273 ? 8.844 12.072 11.012 1.00 69.69 273 THR A CA 1
ATOM 2233 C C . THR A 1 273 ? 9.965 12.397 11.983 1.00 69.69 273 THR A C 1
ATOM 2235 O O . THR A 1 273 ? 9.709 12.939 13.056 1.00 69.69 273 THR A O 1
ATOM 2238 N N . PHE A 1 274 ? 11.205 12.074 11.621 1.00 66.12 274 PHE A N 1
ATOM 2239 C CA . PHE A 1 274 ? 12.379 12.469 12.376 1.00 66.12 274 PHE A CA 1
ATOM 2240 C C . PHE A 1 274 ? 12.727 13.947 12.174 1.00 66.12 274 PHE A C 1
ATOM 2242 O O . PHE A 1 274 ? 13.078 14.608 13.147 1.00 66.12 274 PHE A O 1
ATOM 2249 N N . LEU A 1 275 ? 12.558 14.479 10.956 1.00 60.12 275 LEU A N 1
ATOM 2250 C CA . LEU A 1 275 ? 12.770 15.907 10.682 1.00 60.12 275 LEU A CA 1
ATOM 2251 C C . LEU A 1 275 ? 11.828 16.769 11.526 1.00 60.12 275 LEU A C 1
ATOM 2253 O O . LEU A 1 275 ? 12.242 17.784 12.063 1.00 60.12 275 LEU A O 1
ATOM 2257 N N . ASN A 1 276 ? 10.598 16.298 11.745 1.00 61.44 276 ASN A N 1
ATOM 2258 C CA . ASN A 1 276 ? 9.599 17.015 12.540 1.00 61.44 276 ASN A CA 1
ATOM 2259 C C . ASN A 1 276 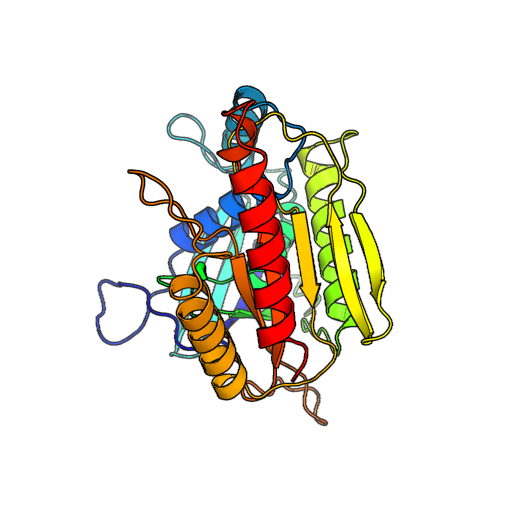? 9.926 17.083 14.045 1.00 61.44 276 ASN A C 1
ATOM 2261 O O . ASN A 1 276 ? 9.272 17.830 14.762 1.00 61.44 276 ASN A O 1
ATOM 2265 N N . LYS A 1 277 ? 10.868 16.272 14.552 1.00 63.44 277 LYS A N 1
ATOM 2266 C CA . LYS A 1 277 ? 11.246 16.249 15.980 1.00 63.44 277 LYS A CA 1
ATOM 2267 C C . LYS A 1 277 ? 12.500 17.061 16.292 1.00 63.44 277 LYS A C 1
ATOM 2269 O O . LYS A 1 277 ? 12.784 17.298 17.462 1.00 63.44 277 LYS A O 1
ATOM 2274 N N . LEU A 1 278 ? 13.268 17.428 15.274 1.00 60.22 278 LEU A N 1
ATOM 2275 C CA . LEU A 1 278 ? 14.476 18.225 15.412 1.00 60.22 278 LEU A CA 1
ATOM 2276 C C . LEU A 1 278 ? 14.214 19.551 14.711 1.00 60.22 278 LEU A C 1
ATOM 2278 O O . LEU A 1 278 ? 14.443 19.653 13.510 1.00 60.22 278 LEU A O 1
ATOM 2282 N N . ASP A 1 279 ? 13.765 20.555 15.464 1.00 57.94 279 ASP A N 1
ATOM 2283 C CA . ASP A 1 279 ? 13.467 21.923 14.997 1.00 57.94 279 ASP A CA 1
ATOM 2284 C C . ASP A 1 279 ? 14.641 22.636 14.272 1.00 57.94 279 ASP A C 1
ATOM 2286 O O . ASP A 1 279 ? 14.526 23.795 13.886 1.00 57.94 279 ASP A O 1
ATOM 2290 N N . GLU A 1 280 ? 15.783 21.976 14.044 1.00 55.84 280 GLU A N 1
ATOM 2291 C CA . GLU A 1 280 ? 17.039 22.615 13.641 1.00 55.84 280 GLU A CA 1
ATOM 2292 C C . GLU A 1 280 ? 17.747 21.999 12.417 1.00 55.84 280 GLU A C 1
ATOM 2294 O O . GLU A 1 280 ? 18.855 22.414 12.086 1.00 55.84 280 GLU A O 1
ATOM 2299 N N . ASN A 1 281 ? 17.149 21.053 11.683 1.00 66.69 281 ASN A N 1
ATOM 2300 C CA . ASN A 1 281 ? 17.874 20.316 10.630 1.00 66.69 281 ASN A CA 1
ATOM 2301 C C . ASN A 1 281 ? 17.428 20.625 9.184 1.00 66.69 281 ASN A C 1
ATOM 2303 O O . ASN A 1 281 ? 17.155 19.723 8.389 1.00 66.69 281 ASN A O 1
ATOM 2307 N N . ILE A 1 282 ? 17.456 21.911 8.805 1.00 73.56 282 ILE A N 1
ATOM 2308 C CA . ILE A 1 282 ? 17.223 22.399 7.422 1.00 73.56 282 ILE A CA 1
ATOM 2309 C C . ILE A 1 282 ? 18.071 21.626 6.389 1.00 73.56 282 ILE A C 1
ATOM 2311 O O . ILE A 1 282 ? 17.630 21.355 5.268 1.00 73.56 282 ILE A O 1
ATOM 2315 N N . GLU A 1 283 ? 19.299 21.240 6.754 1.00 77.62 283 GLU A N 1
ATOM 2316 C CA . GLU A 1 283 ? 20.175 20.466 5.872 1.00 77.62 283 GLU A CA 1
ATOM 2317 C C . GLU A 1 283 ? 19.608 19.068 5.574 1.00 77.62 283 GLU A C 1
ATOM 2319 O O . GLU A 1 283 ? 19.647 18.621 4.427 1.00 77.62 283 GLU A O 1
ATOM 2324 N N . GLU A 1 284 ? 19.042 18.385 6.571 1.00 77.81 284 GLU A N 1
ATOM 2325 C CA . GLU A 1 284 ? 18.493 17.037 6.405 1.00 77.81 284 GLU A CA 1
ATOM 2326 C C . GLU A 1 284 ? 17.203 17.041 5.569 1.00 77.81 284 GLU A C 1
ATOM 2328 O O . GLU A 1 284 ? 17.001 16.138 4.752 1.00 77.81 284 GLU A O 1
ATOM 2333 N N . GLU A 1 285 ? 16.366 18.075 5.705 1.00 80.75 285 GLU A N 1
ATOM 2334 C CA . GLU A 1 285 ? 15.190 18.277 4.850 1.00 80.75 285 GLU A CA 1
ATOM 2335 C C . GLU A 1 285 ? 15.601 18.512 3.392 1.00 80.75 285 GLU A C 1
ATOM 2337 O O . GLU A 1 285 ? 15.121 17.829 2.483 1.00 80.75 285 GLU A O 1
ATOM 2342 N N . SER A 1 286 ? 16.581 19.391 3.163 1.00 84.12 286 SER A N 1
ATOM 2343 C CA . SER A 1 286 ? 17.154 19.625 1.833 1.00 84.12 286 SER A CA 1
ATOM 2344 C C . SER A 1 286 ? 17.758 18.349 1.234 1.00 84.12 286 SER A C 1
ATOM 2346 O O . SER A 1 286 ? 17.548 18.038 0.057 1.00 84.12 286 SER A O 1
ATOM 2348 N N . GLN A 1 287 ? 18.470 17.547 2.030 1.00 83.88 287 GLN A N 1
ATOM 2349 C CA . GLN A 1 287 ? 18.995 16.247 1.599 1.00 83.88 287 GLN A CA 1
ATOM 2350 C C . GLN A 1 287 ? 17.874 15.264 1.238 1.00 83.88 287 GLN A C 1
ATOM 2352 O O . GLN A 1 287 ? 18.001 14.542 0.242 1.00 83.88 287 GLN A O 1
ATOM 2357 N N . TYR A 1 288 ? 16.773 15.242 1.995 1.00 86.62 288 TYR A N 1
ATOM 2358 C CA . TYR A 1 288 ? 15.620 14.398 1.692 1.00 86.62 288 TYR A CA 1
ATOM 2359 C C . TYR A 1 288 ? 14.910 14.839 0.404 1.00 86.62 288 TYR A C 1
ATOM 2361 O O . TYR A 1 288 ? 14.658 14.010 -0.472 1.00 86.62 288 TYR A O 1
ATOM 2369 N N . GLU A 1 289 ? 14.681 16.136 0.203 1.00 88.00 289 GLU A N 1
ATOM 2370 C CA . GLU A 1 289 ? 14.118 16.666 -1.045 1.00 88.00 289 GLU A CA 1
ATOM 2371 C C . GLU A 1 289 ? 15.015 16.392 -2.260 1.00 88.00 289 GLU A C 1
ATOM 2373 O O . GLU A 1 289 ? 14.538 16.005 -3.338 1.00 88.00 289 GLU A O 1
ATOM 2378 N N . ASN A 1 290 ? 16.334 16.508 -2.086 1.00 88.19 290 ASN A N 1
ATOM 2379 C CA . ASN A 1 290 ? 17.310 16.120 -3.101 1.00 88.19 290 ASN A CA 1
ATOM 2380 C C . ASN A 1 290 ? 17.229 14.619 -3.400 1.00 88.19 290 ASN A C 1
ATOM 2382 O O . ASN A 1 290 ? 17.212 14.226 -4.569 1.00 88.19 290 ASN A O 1
ATOM 2386 N N . TYR A 1 291 ? 17.114 13.775 -2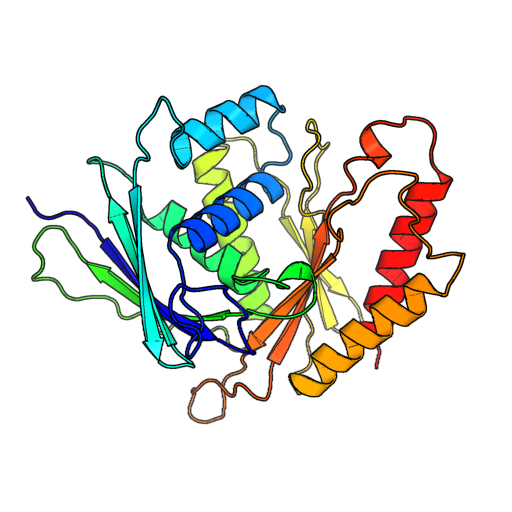.369 1.00 89.06 291 TYR A N 1
ATOM 2387 C CA . TYR A 1 291 ? 16.911 12.337 -2.528 1.00 89.06 291 TYR A CA 1
ATOM 2388 C C . TYR A 1 291 ? 15.639 12.040 -3.330 1.00 89.06 291 TYR A C 1
ATOM 2390 O O . TYR A 1 291 ? 15.711 11.317 -4.327 1.00 89.06 291 TYR A O 1
ATOM 2398 N N . LYS A 1 292 ? 14.491 12.632 -2.964 1.00 90.69 292 LYS A N 1
ATOM 2399 C CA . LYS A 1 292 ? 13.222 12.457 -3.692 1.00 90.69 292 LYS A CA 1
ATOM 2400 C C . LYS A 1 292 ? 13.371 12.868 -5.148 1.00 90.69 292 LYS A C 1
ATOM 2402 O O . LYS A 1 292 ? 12.991 12.133 -6.060 1.00 90.69 292 LYS A O 1
ATOM 2407 N N . THR A 1 293 ? 13.951 14.038 -5.392 1.00 90.62 293 THR A N 1
ATOM 2408 C CA . THR A 1 293 ? 14.186 14.574 -6.738 1.00 90.62 293 THR A CA 1
ATOM 2409 C C . THR A 1 293 ? 15.021 13.629 -7.587 1.00 90.62 293 THR A C 1
ATOM 2411 O O . THR A 1 293 ? 14.577 13.215 -8.657 1.00 90.62 293 THR A O 1
ATOM 2414 N N . GLU A 1 294 ? 16.188 13.223 -7.105 1.00 90.50 294 GLU A N 1
ATOM 2415 C CA . GLU A 1 294 ? 17.087 12.357 -7.862 1.00 90.50 294 GLU A CA 1
ATOM 2416 C C . GLU A 1 294 ? 16.528 10.937 -8.033 1.00 90.50 294 GLU A C 1
ATOM 2418 O O . GLU A 1 294 ? 16.672 10.343 -9.105 1.00 90.50 294 GLU A O 1
ATOM 2423 N N . PHE A 1 295 ? 15.812 10.407 -7.036 1.00 90.94 295 PHE A N 1
ATOM 2424 C CA . PHE A 1 295 ? 15.118 9.125 -7.157 1.00 90.94 295 PHE A CA 1
ATOM 2425 C C . PHE A 1 295 ? 14.062 9.166 -8.271 1.00 90.94 295 PHE A C 1
ATOM 2427 O O . PHE A 1 295 ? 14.063 8.306 -9.156 1.00 90.94 295 PHE A O 1
ATOM 2434 N N . ARG A 1 296 ? 13.218 10.209 -8.296 1.00 90.81 296 ARG A N 1
ATOM 2435 C CA . ARG A 1 296 ? 12.198 10.422 -9.341 1.00 90.81 296 ARG A CA 1
ATOM 2436 C C . ARG A 1 296 ? 12.816 10.498 -10.731 1.00 90.81 296 ARG A C 1
ATOM 2438 O O . ARG A 1 296 ? 12.330 9.833 -11.647 1.00 90.81 296 ARG A O 1
ATOM 2445 N N . LYS A 1 297 ? 13.894 11.275 -10.890 1.00 90.19 297 LYS A N 1
ATOM 2446 C CA . LYS A 1 297 ? 14.610 11.387 -12.169 1.00 90.19 297 LYS A CA 1
ATOM 2447 C C . LYS A 1 297 ? 15.102 10.017 -12.632 1.00 90.19 297 LYS A C 1
ATOM 2449 O O . LYS A 1 297 ? 14.866 9.624 -13.769 1.00 90.19 297 LYS A O 1
ATOM 2454 N N . LYS A 1 298 ? 15.727 9.249 -11.739 1.00 90.56 298 LYS A N 1
ATOM 2455 C CA . LYS A 1 298 ? 16.291 7.939 -12.086 1.00 90.56 298 LYS A CA 1
ATOM 2456 C C . LYS A 1 298 ? 15.235 6.888 -12.434 1.00 90.56 298 LYS A C 1
ATOM 2458 O O . LYS A 1 298 ? 15.522 6.052 -13.287 1.00 90.56 298 LYS A O 1
ATOM 2463 N N . VAL A 1 299 ? 14.065 6.913 -11.789 1.00 89.12 299 VAL A N 1
ATOM 2464 C CA . VAL A 1 299 ? 12.988 5.933 -12.027 1.00 89.12 299 VAL A CA 1
ATOM 2465 C C . VAL A 1 299 ? 12.118 6.298 -13.229 1.00 89.12 299 VAL A C 1
ATOM 2467 O O . VAL A 1 299 ? 11.761 5.411 -13.996 1.00 89.12 299 VAL A O 1
ATOM 2470 N N . PHE A 1 300 ? 11.799 7.581 -13.423 1.00 87.44 300 PHE A N 1
ATOM 2471 C CA . PHE A 1 300 ? 10.772 7.997 -14.384 1.00 87.44 300 PHE A CA 1
ATOM 2472 C C . PHE A 1 300 ? 11.252 8.891 -15.543 1.00 87.44 300 PHE A C 1
ATOM 2474 O O . PHE A 1 300 ? 10.422 9.257 -16.370 1.00 87.44 300 PHE A O 1
ATOM 2481 N N . LEU A 1 301 ? 12.505 9.359 -15.591 1.00 78.69 301 LEU A N 1
ATOM 2482 C CA . LEU A 1 301 ? 13.014 10.226 -16.680 1.00 78.69 301 LEU A CA 1
ATOM 2483 C C . LEU A 1 301 ? 14.024 9.512 -17.589 1.00 78.69 301 LEU A C 1
ATOM 2485 O O . LEU A 1 301 ? 14.975 10.128 -18.061 1.00 78.69 301 LEU A O 1
ATOM 2489 N N . ARG A 1 302 ? 13.836 8.210 -17.809 1.00 64.94 302 ARG A N 1
ATOM 2490 C CA . ARG A 1 302 ? 14.585 7.460 -18.823 1.00 64.94 302 ARG A CA 1
ATOM 2491 C C . ARG A 1 302 ? 13.764 7.251 -20.086 1.00 64.94 302 ARG A C 1
ATOM 2493 O O . ARG A 1 302 ? 12.520 7.128 -19.984 1.00 64.94 302 ARG A O 1
#

Sequence (302 aa):
MGRKRIVYKCGFIDSCAMHGFNKRYSEVRATEIKSAMRYWWRAISLFLSEEELLEKEQELFGSTKQISPFTIYAKQRDEKYFIVVLEENKEGVELENYAALFELACILGGFGRGVRKESGNCFILEKLELGLDGNQDIEINRYKLKDQNDIVCRILELIREIQQWSLGKRSITVTKKINRDFKCKVITSGQCSNSYPSIEEIWIGNRKINIKILMNTVKKAKRDLEKNKKCQYKFKNIRYASPVYASSYPVLNEEGEFDLKLVIPIITFLSNTFLNKLDENIEEESQYENYKTEFRKKVFLR